Protein AF-A0A5C3NSW5-F1 (afdb_monomer)

Organism: NCBI:txid1314778

Nearest PDB structures (foldseek):
  3b8m-assembly1_A  TM=3.063E-01  e=6.150E-01  Escherichia coli
  8p3o-assembly1_D  TM=2.538E-01  e=9.225E-01  Escherichia coli K-12

pLDDT: mean 91.24, std 9.31, range [52.09, 98.56]

Solvent-accessible surface area (backbone atoms only — not comparable to full-atom values): 14226 Å² total; per-residue (Å²): 101,58,30,35,36,37,44,46,26,30,12,43,46,39,61,75,74,44,54,63,58,56,51,53,51,50,55,54,60,46,64,57,76,54,84,92,38,69,95,51,65,58,55,66,49,79,44,76,61,82,59,92,75,82,48,88,89,40,39,59,31,82,59,48,52,31,42,34,40,46,39,93,81,38,60,66,59,52,51,50,47,59,67,62,27,65,46,77,78,51,84,67,43,39,34,34,41,42,78,74,66,86,64,56,70,41,68,66,51,30,33,30,49,57,94,79,52,59,60,84,48,72,64,54,49,51,44,42,53,48,43,52,48,52,57,45,68,71,31,64,68,52,31,54,52,42,15,52,34,27,38,72,63,69,71,50,85,73,56,54,68,60,30,25,44,56,55,59,68,44,53,47,74,45,78,36,52,18,32,31,68,97,48,90,52,74,40,62,22,40,42,32,32,30,66,62,52,47,58,51,67,64,65,39,51,58,56,42,42,66,73,50,67,70,48,53,49,50,48,88,94,32,57,27,34,50,58,53,33,46,48,55,10,55,35,80,67,43,67,82,33,24,53,89,71,49,88,66,85,90,49,90,80,35,84,77

Foldseek 3Di:
DKKKKAWFLAALQCCVPPVVLLVVVVVVLQVDDDPLQVVHTWDKDKADDDDPDDDPVQRLHPPRIIIIGGDPSCVVSVVVLCVVQWDDPDPQTIIGMGGPDLADFQFLWKWFFDPPLDDQDPLLQVLQLVQLLVLQVVDVVLLQLQLVLQVVQVVDDDDSNVSSVVQSVQKDWDWAWFQFVPGNDTGIIITIGGGQSDSDPVSSVVNSCSSCVVQWTDRPPIIIGIRSTAQAQSGRRDRPYHVVPDPDDPDPPHPD

Structure (mmCIF, N/CA/C/O backbone):
data_AF-A0A5C3NSW5-F1
#
_entry.id   AF-A0A5C3NSW5-F1
#
loop_
_atom_site.group_PDB
_atom_site.id
_atom_site.type_symbol
_atom_site.label_atom_id
_atom_site.label_alt_id
_atom_site.label_comp_id
_atom_site.label_asym_id
_atom_site.label_entity_id
_atom_site.label_seq_id
_atom_site.pdbx_PDB_ins_code
_atom_site.Cartn_x
_atom_site.Cartn_y
_atom_site.Cartn_z
_atom_site.occupancy
_atom_site.B_iso_or_equiv
_atom_site.auth_seq_id
_atom_site.auth_comp_id
_atom_site.auth_asym_id
_atom_site.auth_atom_id
_atom_site.pdbx_PDB_model_num
ATOM 1 N N . ARG A 1 1 ? 19.909 -4.018 -8.855 1.00 85.81 1 ARG A N 1
ATOM 2 C CA . ARG A 1 1 ? 20.004 -4.190 -10.327 1.00 85.81 1 ARG A CA 1
ATOM 3 C C . ARG A 1 1 ? 18.704 -4.675 -10.945 1.00 85.81 1 ARG A C 1
ATOM 5 O O . ARG A 1 1 ? 18.430 -4.297 -12.069 1.00 85.81 1 ARG A O 1
ATOM 12 N N . VAL A 1 2 ? 17.902 -5.462 -10.225 1.00 94.56 2 VAL A N 1
ATOM 13 C CA . VAL A 1 2 ? 16.543 -5.782 -10.668 1.00 94.56 2 VAL A CA 1
ATOM 14 C C . VAL A 1 2 ? 15.603 -4.622 -10.337 1.00 94.56 2 VAL A C 1
ATOM 16 O O . VAL A 1 2 ? 15.685 -4.058 -9.241 1.00 94.56 2 VAL A O 1
ATOM 19 N N . LEU A 1 3 ? 14.751 -4.270 -11.291 1.00 95.81 3 LEU A N 1
ATOM 20 C CA . LEU A 1 3 ? 13.604 -3.381 -11.150 1.00 95.81 3 LEU A CA 1
ATOM 21 C C . LEU A 1 3 ? 12.334 -4.143 -11.548 1.00 95.81 3 LEU A C 1
ATOM 23 O O . LEU A 1 3 ? 12.395 -5.179 -12.211 1.00 95.81 3 LEU A O 1
ATOM 27 N N . TYR A 1 4 ? 11.186 -3.619 -11.149 1.00 94.00 4 TYR A N 1
ATOM 28 C CA . TYR A 1 4 ? 9.878 -4.167 -11.476 1.00 94.00 4 TYR A CA 1
ATOM 29 C C . TYR A 1 4 ? 9.170 -3.272 -12.478 1.00 94.00 4 TYR A C 1
ATOM 31 O O . TYR A 1 4 ? 9.058 -2.077 -12.238 1.00 94.00 4 TYR A O 1
ATOM 39 N N . ILE A 1 5 ? 8.667 -3.847 -13.568 1.00 93.94 5 ILE A N 1
ATOM 40 C CA . ILE A 1 5 ? 7.809 -3.135 -14.521 1.00 93.94 5 ILE A CA 1
ATOM 41 C C . ILE A 1 5 ? 6.368 -3.586 -14.321 1.00 93.94 5 ILE A C 1
ATOM 43 O O . ILE A 1 5 ? 6.080 -4.784 -14.255 1.00 93.94 5 ILE A O 1
ATOM 47 N N . VAL A 1 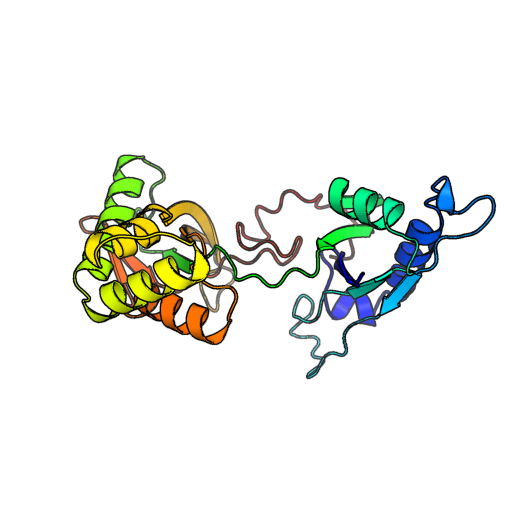6 ? 5.459 -2.623 -14.251 1.00 90.75 6 VAL A N 1
ATOM 48 C CA . VAL A 1 6 ? 4.035 -2.829 -13.999 1.00 90.75 6 VAL A CA 1
ATOM 49 C C . VAL A 1 6 ? 3.247 -2.184 -15.119 1.00 90.75 6 VAL A C 1
ATOM 51 O O . VAL A 1 6 ? 3.168 -0.963 -15.200 1.00 90.75 6 VAL A O 1
ATOM 54 N N . PHE A 1 7 ? 2.651 -2.995 -15.988 1.00 89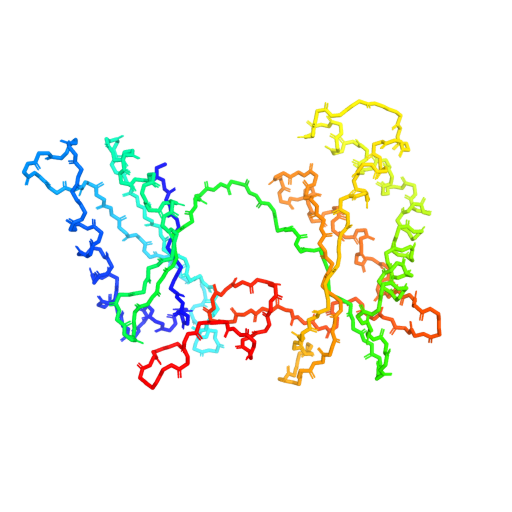.50 7 PHE A N 1
ATOM 55 C CA . PHE A 1 7 ? 1.764 -2.466 -17.018 1.00 89.50 7 PHE A CA 1
ATOM 56 C C . PHE A 1 7 ? 0.465 -1.962 -16.410 1.00 89.50 7 PHE A C 1
ATOM 58 O O . PHE A 1 7 ? -0.229 -2.699 -15.701 1.00 89.50 7 PHE A O 1
ATOM 65 N N . HIS A 1 8 ? 0.093 -0.737 -16.756 1.00 86.25 8 HIS A N 1
ATOM 66 C CA . HIS A 1 8 ? -1.189 -0.195 -16.348 1.00 86.25 8 HIS A CA 1
ATOM 67 C C . HIS A 1 8 ? -2.310 -0.762 -17.211 1.00 86.25 8 HIS A C 1
ATOM 69 O O . HIS A 1 8 ? -2.196 -0.845 -18.435 1.00 86.25 8 HIS A O 1
ATOM 75 N N . GLY A 1 9 ? -3.374 -1.209 -16.549 1.00 78.00 9 GLY A N 1
ATOM 76 C CA . GLY A 1 9 ? -4.432 -2.002 -17.159 1.00 78.00 9 GLY A CA 1
ATOM 77 C C . GLY A 1 9 ? -3.950 -3.397 -17.588 1.00 78.00 9 GLY A C 1
ATOM 78 O O . GLY A 1 9 ? -4.703 -4.213 -18.108 1.00 78.00 9 GLY A O 1
ATOM 79 N N . GLY A 1 10 ? -2.682 -3.722 -17.330 1.00 76.12 10 GLY A N 1
ATOM 80 C CA . GLY A 1 10 ? -2.086 -4.997 -17.670 1.00 76.12 10 GLY A CA 1
ATOM 81 C C . GLY A 1 10 ? -2.437 -6.101 -16.681 1.00 76.12 10 GLY A C 1
ATOM 82 O O . GLY A 1 10 ? -2.925 -5.897 -15.566 1.00 76.12 10 GLY A O 1
ATOM 83 N N . GLY A 1 11 ? -2.158 -7.327 -17.088 1.00 78.44 11 GLY A N 1
ATOM 84 C CA . GLY A 1 11 ? -2.320 -8.509 -16.261 1.00 78.44 11 GLY A CA 1
ATOM 85 C C . GLY A 1 11 ? -1.888 -9.746 -17.018 1.00 78.44 11 GLY A C 1
ATOM 86 O O . GLY A 1 11 ? -1.351 -9.656 -18.120 1.00 78.44 11 GLY A O 1
ATOM 87 N N . MET A 1 12 ? -2.203 -10.916 -16.475 1.00 77.94 12 MET A N 1
ATOM 88 C CA . MET A 1 12 ? -1.943 -12.191 -17.143 1.00 77.94 12 MET A CA 1
ATOM 89 C C . MET A 1 12 ? -2.463 -12.227 -18.593 1.00 77.94 12 MET A C 1
ATOM 91 O O . MET A 1 12 ? -1.833 -12.810 -19.474 1.00 77.94 12 MET A O 1
ATOM 95 N N . ARG A 1 13 ? -3.602 -11.575 -18.865 1.00 80.31 13 ARG A N 1
ATOM 96 C CA . ARG A 1 13 ? -4.176 -11.509 -20.216 1.00 80.31 13 ARG A CA 1
ATOM 97 C C . ARG A 1 13 ? -3.318 -10.703 -21.192 1.00 80.31 13 ARG A C 1
ATOM 99 O O . ARG A 1 13 ? -3.253 -11.096 -22.353 1.00 80.31 13 ARG A O 1
ATOM 106 N N . LEU A 1 14 ? -2.683 -9.621 -20.736 1.00 81.94 14 LEU A N 1
ATOM 107 C CA . LEU A 1 14 ? -1.818 -8.788 -21.573 1.00 81.94 14 LEU A CA 1
ATOM 108 C C . LEU A 1 14 ? -0.660 -9.628 -22.115 1.00 81.94 14 LEU A C 1
ATOM 110 O O . LEU A 1 14 ? -0.466 -9.698 -23.320 1.00 81.94 14 LEU A O 1
ATOM 114 N N . PHE A 1 15 ? 0.016 -10.374 -21.241 1.00 80.00 15 PHE A N 1
ATOM 115 C CA . PHE A 1 15 ? 1.145 -11.224 -21.628 1.00 80.00 15 PHE A CA 1
ATOM 116 C C . PHE A 1 15 ? 0.764 -12.353 -22.588 1.00 80.00 15 PHE A C 1
ATOM 118 O O . PHE A 1 15 ? 1.566 -12.753 -23.422 1.00 80.00 15 PHE A O 1
ATOM 125 N N . LYS A 1 16 ? -0.471 -12.858 -22.493 1.00 80.88 16 LYS A N 1
ATOM 126 C CA . LYS A 1 16 ? -0.979 -13.909 -23.383 1.00 80.88 16 LYS A CA 1
ATOM 127 C C . LYS A 1 16 ? -1.408 -13.379 -24.754 1.00 80.88 16 LYS A C 1
ATOM 129 O O . LYS A 1 16 ? -1.315 -14.113 -25.731 1.00 80.88 16 LYS A O 1
ATOM 134 N N . ARG A 1 17 ? -1.966 -12.166 -24.822 1.00 82.94 17 ARG A N 1
ATOM 135 C CA . ARG A 1 17 ? -2.609 -11.635 -26.039 1.00 82.94 17 ARG A CA 1
ATOM 136 C C . ARG A 1 17 ? -1.791 -10.600 -26.793 1.00 82.94 17 ARG A C 1
ATOM 138 O O . ARG A 1 17 ? -2.050 -10.428 -27.974 1.00 82.94 17 ARG A O 1
ATOM 145 N N . ALA A 1 18 ? -0.882 -9.923 -26.106 1.00 83.81 18 ALA A N 1
ATOM 146 C CA . ALA A 1 18 ? -0.083 -8.840 -26.653 1.00 83.81 18 ALA A CA 1
ATOM 147 C C . ALA A 1 18 ? 1.396 -8.981 -26.229 1.00 83.81 18 ALA A C 1
ATOM 149 O O . ALA A 1 18 ? 1.940 -8.084 -25.574 1.00 83.81 18 ALA A O 1
ATOM 150 N N . PRO A 1 19 ? 2.052 -10.131 -26.502 1.00 86.38 19 PRO A N 1
ATOM 151 C CA . PRO A 1 19 ? 3.455 -10.340 -26.140 1.00 86.38 19 PRO A CA 1
ATOM 152 C C . PRO A 1 19 ? 4.394 -9.302 -26.774 1.00 86.38 19 PRO A C 1
ATOM 154 O O . PRO A 1 19 ? 5.432 -8.983 -26.197 1.00 86.38 19 PRO A O 1
ATOM 157 N N . GLU A 1 20 ? 4.015 -8.712 -27.909 1.00 89.56 20 GLU A N 1
ATOM 158 C CA . GLU A 1 20 ? 4.738 -7.625 -28.570 1.00 89.56 20 GLU A CA 1
ATOM 159 C C . GLU A 1 20 ? 4.905 -6.384 -27.684 1.00 89.56 20 GLU A C 1
ATOM 161 O O . GLU A 1 20 ? 5.887 -5.664 -27.835 1.00 89.56 20 GLU A O 1
ATOM 166 N N . LYS A 1 21 ? 4.026 -6.163 -26.695 1.00 88.06 21 LYS A N 1
ATOM 167 C CA . LYS A 1 21 ? 4.173 -5.050 -25.742 1.00 88.06 21 LYS A CA 1
ATOM 168 C C . LYS A 1 21 ? 5.408 -5.175 -24.858 1.00 88.06 21 LYS A C 1
ATOM 170 O O . LYS A 1 21 ? 5.923 -4.161 -24.399 1.00 88.06 21 LYS A O 1
ATOM 175 N N . LEU A 1 22 ? 5.912 -6.388 -24.629 1.00 89.81 22 LEU A N 1
ATOM 176 C CA . LEU A 1 22 ? 7.180 -6.577 -23.918 1.00 89.81 22 LEU A CA 1
ATOM 177 C C . LEU A 1 22 ? 8.357 -6.129 -24.779 1.00 89.81 22 LEU A C 1
ATOM 179 O O . LEU A 1 22 ? 9.275 -5.497 -24.264 1.00 89.81 22 LEU A O 1
ATOM 183 N N . ILE A 1 23 ? 8.306 -6.450 -26.074 1.00 92.38 23 ILE A N 1
ATOM 184 C CA . ILE A 1 23 ? 9.320 -6.046 -27.050 1.00 92.38 23 ILE A CA 1
ATOM 185 C C . ILE A 1 23 ? 9.319 -4.525 -27.164 1.00 92.38 23 ILE A C 1
ATOM 187 O O . ILE A 1 23 ? 10.365 -3.915 -27.017 1.00 92.38 23 ILE A O 1
ATOM 191 N N . GLU A 1 24 ? 8.144 -3.906 -27.283 1.00 93.62 24 GLU A N 1
ATOM 192 C CA . GLU A 1 24 ? 8.011 -2.449 -27.361 1.00 93.62 24 GLU A CA 1
ATOM 193 C C . GLU A 1 24 ? 8.594 -1.733 -26.132 1.00 93.62 24 GLU A C 1
ATOM 195 O O . GLU A 1 24 ? 9.313 -0.744 -26.268 1.00 93.62 24 GLU A O 1
ATOM 200 N N . VAL A 1 25 ? 8.341 -2.249 -24.921 1.00 94.56 25 VAL A N 1
ATOM 201 C CA . VAL A 1 25 ? 8.970 -1.706 -23.706 1.00 94.56 25 VAL A CA 1
ATOM 202 C C . VAL A 1 25 ? 10.478 -1.919 -23.729 1.00 94.56 25 VAL A C 1
ATOM 204 O O . VAL A 1 25 ? 11.212 -0.992 -23.400 1.00 94.56 25 VAL A O 1
ATOM 207 N N . LYS A 1 26 ? 10.960 -3.103 -24.119 1.00 95.75 26 LYS A N 1
ATOM 208 C CA . LYS A 1 26 ? 12.400 -3.373 -24.208 1.00 95.75 26 LYS A CA 1
ATOM 209 C C . LYS A 1 26 ? 13.080 -2.417 -25.186 1.00 95.75 26 LYS A C 1
ATOM 211 O O . LYS A 1 26 ? 14.040 -1.760 -24.797 1.00 95.75 26 LYS A O 1
ATOM 216 N N . ASP A 1 27 ? 12.540 -2.290 -26.392 1.00 95.50 27 ASP A N 1
ATOM 217 C CA . ASP A 1 27 ? 13.050 -1.415 -27.446 1.00 95.50 27 ASP A CA 1
ATOM 218 C C . ASP A 1 27 ? 13.099 0.038 -26.975 1.00 95.50 27 ASP A C 1
ATOM 220 O O . ASP A 1 27 ? 14.126 0.698 -27.131 1.00 95.50 27 ASP A O 1
ATOM 224 N N . LEU A 1 28 ? 12.035 0.520 -26.321 1.00 95.88 28 LEU A N 1
ATOM 225 C CA . LEU A 1 28 ? 12.014 1.842 -25.703 1.00 95.88 28 LEU A CA 1
ATOM 226 C C . LEU A 1 28 ? 13.134 2.002 -24.672 1.00 95.88 28 LEU A C 1
ATOM 228 O O . LEU A 1 28 ? 13.863 2.991 -24.718 1.00 95.88 28 LEU A O 1
ATOM 232 N N . LEU A 1 29 ? 13.267 1.070 -23.725 1.00 96.38 29 LEU A N 1
ATOM 233 C CA . LEU A 1 29 ? 14.294 1.174 -22.687 1.00 96.38 29 LEU A CA 1
ATOM 234 C C . LEU A 1 29 ? 15.701 1.153 -23.301 1.00 96.38 29 LEU A C 1
ATOM 236 O O . LEU A 1 29 ? 16.584 1.881 -22.850 1.00 96.38 29 LEU A O 1
ATOM 240 N N . GLU A 1 30 ? 15.886 0.389 -24.378 1.00 96.00 30 GLU A N 1
ATOM 241 C CA . GLU A 1 30 ? 17.101 0.371 -25.192 1.00 96.00 30 GLU A CA 1
ATOM 242 C C . GLU A 1 30 ? 17.331 1.649 -26.009 1.00 96.00 30 GLU A C 1
ATOM 244 O O . GLU A 1 30 ? 18.394 1.770 -26.619 1.00 96.00 30 GLU A O 1
ATOM 249 N N . THR A 1 31 ? 16.404 2.612 -26.052 1.00 95.62 31 THR A N 1
ATOM 250 C CA . THR A 1 31 ? 16.649 3.934 -26.664 1.00 95.62 31 THR A CA 1
ATOM 251 C C . THR A 1 31 ? 17.306 4.923 -25.709 1.00 95.62 31 THR A C 1
ATOM 253 O O . THR A 1 31 ? 17.977 5.847 -26.166 1.00 95.62 31 THR A O 1
ATOM 256 N N . PHE A 1 32 ? 17.191 4.723 -24.392 1.00 95.50 32 PHE A N 1
ATOM 257 C CA . PHE A 1 32 ? 17.809 5.625 -23.427 1.00 95.50 32 PHE A CA 1
ATOM 258 C C . PHE A 1 32 ? 19.339 5.520 -23.494 1.00 95.50 32 PHE A C 1
ATOM 260 O O . PHE A 1 32 ? 19.931 4.439 -23.412 1.00 95.50 32 PHE A O 1
ATOM 267 N N . ARG A 1 33 ? 19.998 6.665 -23.680 1.00 93.19 33 ARG A N 1
ATOM 268 C CA . ARG A 1 33 ? 21.457 6.795 -23.731 1.00 93.19 33 ARG A CA 1
ATOM 269 C C . ARG A 1 33 ? 21.917 7.712 -22.615 1.00 93.19 33 ARG A C 1
ATOM 271 O O . ARG A 1 33 ? 21.350 8.781 -22.414 1.00 93.19 33 ARG A O 1
ATOM 278 N N . PHE A 1 34 ? 22.956 7.278 -21.922 1.00 93.69 34 PHE A N 1
ATOM 279 C CA . PHE A 1 34 ? 23.671 8.062 -20.927 1.00 93.69 34 PHE A CA 1
ATOM 280 C C . PHE A 1 34 ? 25.150 8.068 -21.306 1.00 93.69 34 PHE A C 1
ATOM 282 O O . PHE A 1 34 ? 25.585 7.242 -22.107 1.00 93.69 34 PHE A O 1
ATOM 289 N N . GLU A 1 35 ? 25.925 8.979 -20.721 1.00 91.44 35 GLU A N 1
ATOM 290 C CA . GLU A 1 35 ? 27.352 9.148 -21.032 1.00 91.44 35 GLU A CA 1
ATOM 291 C C . GLU A 1 35 ? 28.150 7.840 -20.911 1.00 91.44 35 GLU A C 1
ATOM 293 O O . GLU A 1 35 ? 29.022 7.569 -21.732 1.00 91.44 35 GLU A O 1
ATOM 298 N N . CYS A 1 36 ? 27.795 6.979 -19.950 1.00 88.56 36 CYS A N 1
ATOM 299 C CA . CYS A 1 36 ? 28.431 5.677 -19.737 1.00 88.56 36 CYS A CA 1
ATOM 300 C C . CYS A 1 36 ? 28.252 4.679 -20.894 1.00 88.56 36 CYS A C 1
ATOM 302 O O . CYS A 1 36 ? 28.935 3.658 -20.913 1.00 88.56 36 CYS A O 1
ATOM 304 N N . HIS A 1 37 ? 27.357 4.945 -21.850 1.00 91.31 37 HIS A N 1
ATOM 305 C CA . HIS A 1 37 ? 27.089 4.043 -22.973 1.00 91.31 37 HIS A CA 1
ATOM 306 C C . HIS A 1 37 ? 27.910 4.374 -24.225 1.00 91.31 37 HIS A C 1
ATOM 308 O O . HIS A 1 37 ? 28.061 3.505 -25.083 1.00 91.31 37 HIS A O 1
ATOM 314 N N . GLY A 1 38 ? 28.443 5.597 -24.353 1.00 89.88 38 GLY A N 1
ATOM 315 C CA . GLY A 1 38 ? 29.008 6.072 -25.622 1.00 89.88 38 GLY A CA 1
ATOM 316 C C . GLY A 1 38 ? 28.013 5.875 -26.775 1.00 89.88 38 GLY A C 1
ATOM 317 O O . GLY A 1 38 ? 26.842 6.235 -26.654 1.00 89.88 38 GLY A O 1
ATOM 318 N N . ASP A 1 39 ? 28.458 5.226 -27.854 1.00 88.00 39 ASP A N 1
ATOM 319 C CA . ASP A 1 39 ? 27.608 4.860 -29.003 1.00 88.00 39 ASP A CA 1
ATOM 320 C C . ASP A 1 39 ? 26.806 3.557 -28.789 1.00 88.00 39 ASP A C 1
ATOM 322 O O . ASP A 1 39 ? 25.968 3.173 -29.612 1.00 88.00 39 ASP A O 1
ATOM 326 N N . GLY A 1 40 ? 27.063 2.844 -27.690 1.00 91.44 40 GLY A N 1
ATOM 327 C CA . GLY A 1 40 ? 26.442 1.566 -27.361 1.00 91.44 40 GLY A CA 1
ATOM 328 C C . GLY A 1 40 ? 25.011 1.682 -26.831 1.00 91.44 40 GLY A C 1
ATOM 329 O O . GLY A 1 40 ? 24.534 2.747 -26.446 1.00 91.44 40 GLY A O 1
ATOM 330 N N . LYS A 1 41 ? 24.307 0.546 -26.794 1.00 93.44 41 LYS A N 1
ATOM 331 C CA . LYS A 1 41 ? 23.008 0.388 -26.120 1.00 93.44 41 LYS A CA 1
ATOM 332 C C . LYS A 1 41 ? 23.200 0.060 -24.634 1.00 93.44 41 LYS A C 1
ATOM 334 O O . LYS A 1 41 ? 24.184 -0.606 -24.309 1.00 93.44 41 LYS A O 1
ATOM 339 N N . PRO A 1 42 ? 22.253 0.442 -23.756 1.00 95.44 42 PRO A N 1
ATOM 340 C CA . PRO A 1 42 ? 22.244 -0.050 -22.387 1.00 95.44 42 PRO A CA 1
ATOM 341 C C . PRO A 1 42 ? 22.125 -1.577 -22.377 1.00 95.44 42 PRO A C 1
ATOM 343 O O . PRO A 1 42 ? 21.398 -2.173 -23.177 1.00 95.44 42 PRO A O 1
ATOM 346 N N . SER A 1 43 ? 22.827 -2.217 -21.453 1.00 95.94 43 SER A N 1
ATOM 347 C CA . SER A 1 43 ? 22.732 -3.652 -21.211 1.00 95.94 43 SER A CA 1
ATOM 348 C C . SER A 1 43 ? 21.547 -3.938 -20.295 1.00 95.94 43 SER A C 1
ATOM 350 O O . SER A 1 43 ? 21.597 -3.678 -19.093 1.00 95.94 43 SER A O 1
ATOM 352 N N . LEU A 1 44 ? 20.464 -4.486 -20.844 1.00 96.62 44 LEU A N 1
ATOM 353 C CA . LEU A 1 44 ? 19.277 -4.834 -20.067 1.00 96.62 44 LEU A CA 1
ATOM 354 C C . LEU A 1 44 ? 18.568 -6.075 -20.603 1.00 96.62 44 LEU A C 1
ATOM 356 O O . LEU A 1 44 ? 18.697 -6.435 -21.773 1.00 96.62 44 LEU A O 1
ATOM 360 N N . ASP A 1 45 ? 17.776 -6.704 -19.740 1.00 96.50 45 ASP A N 1
ATOM 361 C CA . ASP A 1 45 ? 16.834 -7.741 -20.137 1.00 96.50 45 ASP A CA 1
ATOM 362 C C . ASP A 1 45 ? 15.511 -7.642 -19.376 1.00 96.50 45 ASP A C 1
ATOM 364 O O . ASP A 1 45 ? 15.451 -7.096 -18.272 1.00 96.50 45 ASP A O 1
ATOM 368 N N . ILE A 1 46 ? 14.442 -8.167 -19.971 1.00 95.06 46 ILE A N 1
ATOM 369 C CA . ILE A 1 46 ? 13.099 -8.160 -19.391 1.00 95.06 46 ILE A CA 1
ATOM 370 C C . ILE A 1 46 ? 12.585 -9.591 -19.322 1.00 95.06 46 ILE A C 1
ATOM 372 O O . ILE A 1 46 ? 12.380 -10.244 -20.343 1.00 95.06 46 ILE A O 1
ATOM 376 N N . VAL A 1 47 ? 12.305 -10.054 -18.107 1.00 92.25 47 VAL A N 1
ATOM 377 C CA . VAL A 1 47 ? 11.790 -11.400 -17.852 1.00 92.25 47 VAL A CA 1
ATOM 378 C C . VAL A 1 47 ? 10.343 -11.316 -17.385 1.00 92.25 47 VAL A C 1
ATOM 380 O O . VAL A 1 47 ? 10.021 -10.641 -16.403 1.00 92.25 47 VAL A O 1
ATOM 383 N N . ALA A 1 48 ? 9.456 -12.024 -18.081 1.00 88.06 48 ALA A N 1
ATOM 384 C CA . ALA A 1 48 ? 8.068 -12.171 -17.669 1.00 88.06 48 ALA A CA 1
ATOM 385 C C . ALA A 1 48 ? 7.929 -13.225 -16.556 1.00 88.06 48 ALA A C 1
ATOM 387 O O . ALA A 1 48 ? 8.612 -14.251 -16.582 1.00 88.06 48 ALA A O 1
ATOM 388 N N . PRO A 1 49 ? 7.030 -13.017 -15.583 1.00 84.00 49 PRO A N 1
ATOM 389 C CA . PRO A 1 49 ? 6.792 -13.991 -14.533 1.00 84.00 49 PRO A CA 1
ATOM 390 C C . PRO A 1 49 ? 6.020 -15.199 -15.079 1.00 84.00 49 PRO A C 1
ATOM 392 O O . PRO A 1 49 ? 5.108 -15.063 -15.898 1.00 84.00 49 PRO A O 1
ATOM 395 N N . ILE A 1 50 ? 6.320 -16.389 -14.560 1.00 81.25 50 ILE A N 1
ATOM 396 C CA . ILE A 1 50 ? 5.583 -17.607 -14.908 1.00 81.25 50 ILE A CA 1
ATOM 397 C C . ILE A 1 50 ? 4.352 -17.717 -14.004 1.00 81.25 50 ILE A C 1
ATOM 399 O O . ILE A 1 50 ? 4.456 -17.813 -12.779 1.00 81.25 50 ILE A O 1
ATOM 403 N N . ALA A 1 51 ? 3.161 -17.707 -14.602 1.00 75.38 51 ALA A N 1
ATOM 404 C CA . ALA A 1 51 ? 1.920 -17.891 -13.863 1.00 75.38 51 ALA A CA 1
ATOM 405 C C . ALA A 1 51 ? 1.797 -19.343 -13.374 1.00 75.38 51 ALA A C 1
ATOM 407 O O . ALA A 1 51 ? 1.717 -20.265 -14.179 1.00 75.38 51 ALA A O 1
ATOM 408 N N . LYS A 1 52 ? 1.711 -19.543 -12.051 1.00 73.12 52 LYS A N 1
ATOM 409 C CA . LYS A 1 52 ? 1.541 -20.881 -11.454 1.00 73.12 52 LYS A CA 1
ATOM 410 C C . LYS A 1 52 ? 0.238 -21.562 -11.894 1.00 73.12 52 LYS A C 1
ATOM 412 O O . LYS A 1 52 ? 0.233 -22.758 -12.134 1.00 73.12 52 LYS A O 1
ATOM 417 N N . ASN A 1 53 ? -0.848 -20.791 -11.999 1.00 74.25 53 ASN A N 1
ATOM 418 C CA . ASN A 1 53 ? -2.176 -21.261 -12.401 1.00 74.25 53 ASN A CA 1
ATOM 419 C C . ASN A 1 53 ? -2.782 -20.282 -13.423 1.00 74.25 53 ASN A C 1
ATOM 421 O O . ASN A 1 53 ? -3.523 -19.374 -13.020 1.00 74.25 53 ASN A O 1
ATOM 425 N N . PRO A 1 54 ? -2.451 -20.406 -14.721 1.00 70.25 54 PRO A N 1
ATOM 426 C CA . PRO A 1 54 ? -2.983 -19.515 -15.739 1.00 70.25 54 PRO A CA 1
ATOM 427 C C . PRO A 1 54 ? -4.492 -19.738 -15.888 1.00 70.25 54 PRO A C 1
ATOM 429 O O . PRO A 1 54 ? -4.949 -20.836 -16.191 1.00 70.25 54 PRO A O 1
ATOM 432 N N . SER A 1 55 ? -5.290 -18.698 -15.646 1.00 73.50 55 SER A N 1
ATOM 433 C CA . SER A 1 55 ? -6.747 -18.764 -15.771 1.00 73.50 55 SER A CA 1
ATOM 434 C C . SER A 1 55 ? -7.288 -17.476 -16.367 1.00 73.50 55 SER A C 1
ATOM 436 O O . SER A 1 55 ? -7.036 -16.388 -15.849 1.00 73.50 55 SER A O 1
ATOM 438 N N . ASP A 1 56 ? -8.129 -17.602 -17.393 1.00 68.88 56 ASP A N 1
ATOM 439 C CA . ASP A 1 56 ? -8.807 -16.464 -18.022 1.00 68.88 56 ASP A CA 1
ATOM 440 C C . ASP A 1 56 ? -9.844 -15.795 -17.092 1.00 68.88 56 ASP A C 1
ATOM 442 O O . ASP A 1 56 ? -10.370 -14.733 -17.428 1.00 68.88 56 ASP A O 1
ATOM 446 N N . ARG A 1 57 ? -10.130 -16.368 -15.909 1.00 70.25 57 ARG A N 1
ATOM 447 C CA . ARG A 1 57 ? -10.890 -15.696 -14.836 1.00 70.25 57 ARG A CA 1
ATOM 448 C C . ARG A 1 57 ? -10.044 -14.661 -14.083 1.00 70.25 57 ARG A C 1
ATOM 450 O O . ARG A 1 57 ? -10.591 -13.740 -13.495 1.00 70.25 57 ARG A O 1
ATOM 457 N N . LYS A 1 58 ? -8.711 -14.765 -14.136 1.00 69.50 58 LYS A N 1
ATOM 458 C CA . LYS A 1 58 ? -7.748 -13.865 -13.477 1.00 69.50 58 LYS A CA 1
ATOM 459 C C . LYS A 1 58 ? -7.075 -12.931 -14.486 1.00 69.50 58 LYS A C 1
ATOM 461 O O . LYS A 1 58 ? -5.858 -12.781 -14.484 1.00 69.50 58 LYS A O 1
ATOM 466 N N . ARG A 1 59 ? -7.866 -12.287 -15.352 1.00 71.69 59 ARG A N 1
ATOM 467 C CA . ARG A 1 59 ? -7.363 -11.472 -16.483 1.00 71.69 59 ARG A CA 1
ATOM 468 C C . ARG A 1 59 ? -6.382 -10.381 -16.045 1.00 71.69 59 ARG A C 1
ATOM 470 O O . ARG A 1 59 ? -5.358 -10.195 -16.696 1.00 71.69 59 ARG A O 1
ATOM 477 N N . PHE A 1 60 ? -6.681 -9.746 -14.912 1.00 71.81 60 PHE A N 1
ATOM 478 C CA . PHE A 1 60 ? -5.875 -8.705 -14.265 1.00 71.81 60 PHE A CA 1
ATOM 479 C C . PHE A 1 60 ? -5.107 -9.208 -13.034 1.00 71.81 60 PHE A C 1
ATOM 481 O O . PHE A 1 60 ? -4.503 -8.413 -12.313 1.00 71.81 60 PHE A O 1
ATOM 488 N N . GLY A 1 61 ? -5.180 -10.515 -12.764 1.00 68.75 61 GLY A N 1
ATOM 489 C CA . GLY A 1 61 ? -4.587 -11.140 -11.592 1.00 68.75 61 GLY A CA 1
ATOM 490 C C . GLY A 1 61 ? -3.081 -11.313 -11.727 1.00 68.75 61 GLY A C 1
ATOM 491 O O . GLY A 1 61 ? -2.514 -11.233 -12.818 1.00 68.75 61 GLY A O 1
ATOM 492 N N . GLN A 1 62 ? -2.439 -11.555 -10.588 1.00 70.75 62 GLN A N 1
ATOM 493 C CA . GLN A 1 62 ? -1.018 -11.868 -10.529 1.00 70.75 62 GLN A CA 1
ATOM 494 C C . GLN A 1 62 ? -0.681 -13.171 -11.287 1.00 70.75 62 GLN A C 1
ATOM 496 O O . GLN A 1 62 ? -1.522 -14.076 -11.361 1.00 70.75 62 GLN A O 1
ATOM 501 N N . PRO A 1 63 ? 0.564 -13.309 -11.777 1.00 66.81 63 PRO A N 1
ATOM 502 C CA . PRO A 1 63 ? 1.624 -12.302 -11.728 1.00 66.81 63 PRO A CA 1
ATOM 503 C C . PRO A 1 63 ? 1.529 -11.323 -12.913 1.00 66.81 63 PRO A C 1
ATOM 505 O O . PRO A 1 63 ? 1.355 -11.731 -14.058 1.00 66.81 63 PRO A O 1
ATOM 508 N N . TRP A 1 64 ? 1.625 -10.023 -12.625 1.00 76.25 64 TRP A N 1
ATOM 509 C CA . TRP A 1 64 ? 1.513 -8.930 -13.606 1.00 76.25 64 TRP A CA 1
ATOM 510 C C . TRP A 1 64 ? 2.773 -8.053 -13.686 1.00 76.25 64 TRP A C 1
ATOM 512 O O . TRP A 1 64 ? 2.817 -7.105 -14.464 1.00 76.25 64 TRP A O 1
ATOM 522 N N . THR A 1 65 ? 3.792 -8.378 -12.892 1.00 88.81 65 THR A N 1
ATOM 523 C CA . THR A 1 65 ? 5.044 -7.626 -12.771 1.00 88.81 65 THR A CA 1
ATOM 524 C C . THR A 1 65 ? 6.138 -8.283 -13.601 1.00 88.81 65 THR A C 1
ATOM 526 O O . THR A 1 65 ? 6.403 -9.467 -13.408 1.00 88.81 65 THR A O 1
ATOM 529 N N . LEU A 1 66 ? 6.796 -7.536 -14.486 1.00 91.81 66 LEU A N 1
ATOM 530 C CA . LEU A 1 66 ? 7.999 -8.002 -15.179 1.00 91.81 66 LEU A CA 1
ATOM 531 C C . LEU A 1 66 ? 9.249 -7.680 -14.361 1.00 91.81 66 LEU A C 1
ATOM 533 O O . LEU A 1 66 ? 9.286 -6.686 -13.634 1.00 91.81 66 LEU A O 1
ATOM 537 N N . PHE A 1 67 ? 10.293 -8.477 -14.542 1.00 94.31 67 PHE A N 1
ATOM 538 C CA . PHE A 1 67 ? 11.609 -8.230 -13.967 1.00 94.31 67 PHE A CA 1
ATOM 539 C C . PHE A 1 67 ? 12.495 -7.568 -15.016 1.00 94.31 67 PHE A C 1
ATOM 541 O O . PHE A 1 67 ? 12.845 -8.193 -16.012 1.00 94.31 67 PHE A O 1
ATOM 548 N N . LEU A 1 68 ? 12.871 -6.315 -14.782 1.00 96.62 68 LEU A N 1
ATOM 549 C CA . LEU A 1 68 ? 13.882 -5.617 -15.566 1.00 96.62 68 LEU A CA 1
ATOM 550 C C . LEU A 1 68 ? 15.245 -5.845 -14.915 1.00 96.62 68 LEU A C 1
ATOM 552 O O . LEU A 1 68 ? 15.484 -5.412 -13.786 1.00 96.62 68 LEU A O 1
ATOM 556 N N . ILE A 1 69 ? 16.133 -6.535 -15.617 1.00 96.81 69 ILE A N 1
ATOM 557 C CA . ILE A 1 69 ? 17.483 -6.859 -15.170 1.00 96.81 69 ILE A CA 1
ATOM 558 C C . ILE A 1 69 ? 18.439 -5.900 -15.864 1.00 96.81 69 ILE A C 1
ATOM 560 O O . ILE A 1 69 ? 18.629 -5.980 -17.071 1.00 96.81 69 ILE A O 1
ATOM 564 N N . LEU A 1 70 ? 19.039 -4.996 -15.095 1.00 96.62 70 LEU A N 1
ATOM 565 C CA . LEU A 1 70 ? 20.024 -4.052 -15.612 1.00 96.62 70 LEU A CA 1
ATOM 566 C C . LEU A 1 70 ? 21.451 -4.600 -15.481 1.00 96.62 70 LEU A C 1
ATOM 568 O O . LEU A 1 70 ? 21.788 -5.266 -14.490 1.00 96.62 70 LEU A O 1
ATOM 572 N N . GLY A 1 71 ? 22.289 -4.271 -16.464 1.00 95.56 71 GLY A N 1
ATOM 573 C CA . GLY A 1 71 ? 23.726 -4.516 -16.475 1.00 95.56 71 GLY A CA 1
ATOM 574 C C . GLY A 1 71 ? 24.454 -3.839 -15.311 1.00 95.56 71 GLY A C 1
ATOM 575 O O . GLY A 1 71 ? 23.887 -3.063 -14.539 1.00 95.56 71 GLY A O 1
ATOM 576 N N . LYS A 1 72 ? 25.737 -4.175 -15.132 1.00 92.44 72 LYS A N 1
ATOM 577 C CA . LYS A 1 72 ? 26.511 -3.690 -13.977 1.00 92.44 72 LYS A CA 1
ATOM 578 C C . LYS A 1 72 ? 26.731 -2.179 -13.990 1.00 92.44 72 LYS A C 1
ATOM 580 O O . LYS A 1 72 ? 26.711 -1.596 -12.911 1.00 92.44 72 LYS A O 1
ATOM 585 N N . GLU A 1 73 ? 26.865 -1.607 -15.182 1.00 93.38 73 GLU A N 1
ATOM 586 C CA . GLU A 1 73 ? 27.219 -0.203 -15.425 1.00 93.38 73 GLU A CA 1
ATOM 587 C C . GLU A 1 73 ? 25.992 0.701 -15.664 1.00 93.38 73 GLU A C 1
ATOM 589 O O . GLU A 1 73 ? 26.119 1.879 -15.975 1.00 93.38 73 GLU A O 1
ATOM 594 N N . GLU A 1 74 ? 24.778 0.174 -15.481 1.00 95.56 74 GLU A N 1
ATOM 595 C CA . GLU A 1 74 ? 23.512 0.841 -15.825 1.00 95.56 74 GLU A CA 1
ATOM 596 C C . GLU A 1 74 ? 22.943 1.715 -14.692 1.00 95.56 74 GLU A C 1
ATOM 598 O O . GLU A 1 74 ? 21.726 1.861 -14.532 1.00 95.56 74 GLU A O 1
ATOM 603 N N . ASP A 1 75 ? 23.800 2.285 -13.847 1.00 95.75 75 ASP A N 1
ATOM 604 C CA . ASP A 1 75 ? 23.351 3.043 -12.674 1.00 95.75 75 ASP A CA 1
ATOM 605 C C . ASP A 1 75 ? 22.642 4.351 -13.053 1.00 95.75 75 ASP A C 1
ATOM 607 O O . ASP A 1 75 ? 21.684 4.748 -12.382 1.00 95.75 75 ASP A O 1
ATOM 611 N N . ALA A 1 76 ? 23.071 5.007 -14.136 1.00 96.38 76 ALA A N 1
ATOM 612 C CA . ALA A 1 76 ? 22.424 6.214 -14.649 1.00 96.38 76 ALA A CA 1
ATOM 613 C C . ALA A 1 76 ? 21.007 5.912 -15.161 1.00 96.38 76 ALA A C 1
ATOM 615 O O . ALA A 1 76 ? 20.045 6.546 -14.719 1.00 96.38 76 ALA A O 1
ATOM 616 N N . LEU A 1 77 ? 20.866 4.872 -15.993 1.00 96.81 77 LEU A N 1
ATOM 617 C CA . LEU A 1 77 ? 19.569 4.387 -16.462 1.00 96.81 77 LEU A CA 1
ATOM 618 C C . LEU A 1 77 ? 18.678 3.990 -15.286 1.00 96.81 77 LEU A C 1
ATOM 620 O O . LEU A 1 77 ? 17.539 4.441 -15.197 1.00 96.81 77 LEU A O 1
ATOM 624 N N . ARG A 1 78 ? 19.200 3.221 -14.324 1.00 96.56 78 ARG A N 1
ATOM 625 C CA . ARG A 1 78 ? 18.452 2.836 -13.121 1.00 96.56 78 ARG A CA 1
ATOM 626 C C . ARG A 1 78 ? 17.892 4.048 -12.379 1.00 96.56 78 ARG A C 1
ATOM 628 O O . ARG A 1 78 ? 16.724 4.028 -11.992 1.00 96.56 78 ARG A O 1
ATOM 635 N N . LYS A 1 79 ? 18.718 5.071 -12.143 1.00 96.38 79 LYS A N 1
ATOM 636 C CA . LYS A 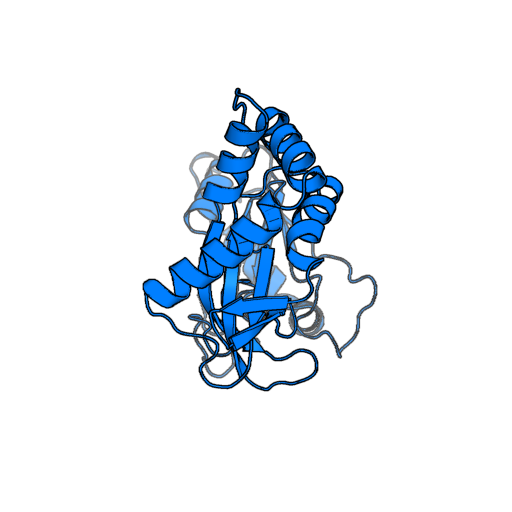1 79 ? 18.302 6.301 -11.452 1.00 96.38 79 LYS A CA 1
ATOM 637 C C . LYS A 1 79 ? 17.223 7.032 -12.240 1.00 96.38 79 LYS A C 1
ATOM 639 O O . LYS A 1 79 ? 16.224 7.416 -11.645 1.00 96.38 79 LYS A O 1
ATOM 644 N N . TYR A 1 80 ? 17.390 7.161 -13.554 1.00 97.19 80 TYR A N 1
ATOM 645 C CA . TYR A 1 80 ? 16.402 7.797 -14.420 1.00 97.19 80 TYR A CA 1
ATOM 646 C C . TYR A 1 80 ? 15.056 7.064 -14.402 1.00 97.19 80 TYR A C 1
ATOM 648 O O . TYR A 1 80 ? 14.027 7.693 -14.176 1.00 97.19 80 TYR A O 1
ATOM 656 N N . LEU A 1 81 ? 15.052 5.736 -14.554 1.00 97.25 81 LEU A N 1
ATOM 657 C CA . LEU A 1 81 ? 13.816 4.945 -14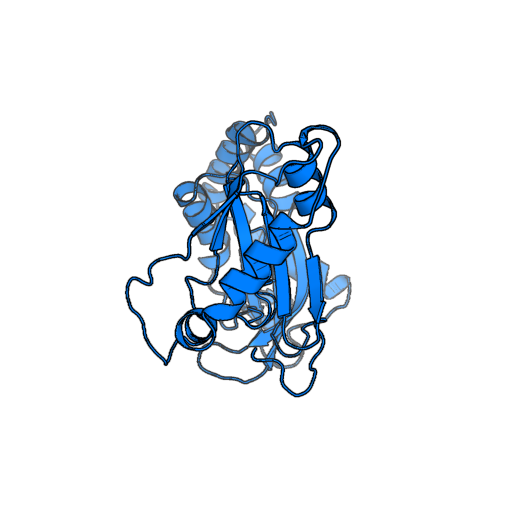.546 1.00 97.25 81 LEU A CA 1
ATOM 658 C C . LEU A 1 81 ? 13.067 5.055 -13.214 1.00 97.25 81 LEU A C 1
ATOM 660 O O . LEU A 1 81 ? 11.845 5.170 -13.203 1.00 97.25 81 LEU A O 1
ATOM 664 N N . LEU A 1 82 ? 13.795 5.049 -12.095 1.00 95.69 82 LEU A N 1
ATOM 665 C CA . LEU A 1 82 ? 13.220 5.200 -10.755 1.00 95.69 82 LEU A CA 1
ATOM 666 C C . LEU A 1 82 ? 12.805 6.630 -10.413 1.00 95.69 82 LEU A C 1
ATOM 668 O O . LEU A 1 82 ? 11.984 6.814 -9.519 1.00 95.69 82 LEU A O 1
ATOM 672 N N . TRP A 1 83 ? 13.392 7.623 -11.077 1.00 96.06 83 TRP A N 1
ATOM 673 C CA . TRP A 1 83 ? 12.993 9.020 -10.957 1.00 96.06 83 TRP A CA 1
ATOM 674 C C . TRP A 1 83 ? 11.724 9.294 -11.765 1.00 96.06 83 TRP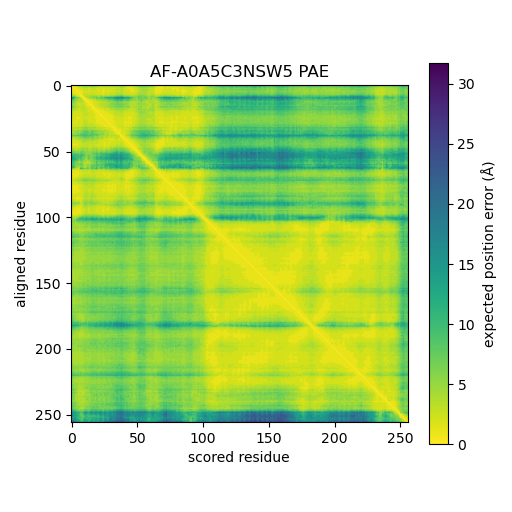 A C 1
ATOM 676 O O . TRP A 1 83 ? 10.771 9.845 -11.225 1.00 96.06 83 TRP A O 1
ATOM 686 N N . GLN A 1 84 ? 11.690 8.858 -13.027 1.00 95.69 84 GLN A N 1
ATOM 687 C CA . GLN A 1 84 ? 10.537 9.041 -13.904 1.00 95.69 84 GLN A CA 1
ATOM 688 C C . GLN A 1 84 ? 9.331 8.236 -13.409 1.00 95.69 84 GLN A C 1
ATOM 690 O O . GLN A 1 84 ? 8.215 8.745 -13.435 1.00 95.69 84 GLN A O 1
ATOM 695 N N . GLN A 1 85 ? 9.567 6.999 -12.948 1.00 92.38 85 GLN A N 1
ATOM 696 C CA . GLN A 1 85 ? 8.600 6.001 -12.471 1.00 92.38 85 GLN A CA 1
ATOM 697 C C . GLN A 1 85 ? 7.522 5.620 -13.481 1.00 92.38 85 GLN A C 1
ATOM 699 O O . GLN A 1 85 ? 7.404 4.449 -13.807 1.00 92.38 85 GLN A O 1
ATOM 704 N N . VAL A 1 86 ? 6.738 6.568 -13.982 1.00 91.19 86 VAL A N 1
ATOM 705 C CA . VAL A 1 86 ? 5.587 6.362 -14.859 1.00 91.19 86 VAL A CA 1
ATOM 706 C C . VAL A 1 86 ? 5.930 6.756 -16.293 1.00 91.19 86 VAL A C 1
ATOM 708 O O . VAL A 1 86 ? 6.365 7.875 -16.569 1.00 91.19 86 VAL A O 1
ATOM 711 N N . PHE A 1 87 ? 5.672 5.834 -17.217 1.00 92.06 87 PHE A N 1
ATOM 712 C CA . PHE A 1 87 ? 5.886 5.992 -18.649 1.00 92.06 87 PHE A CA 1
ATOM 713 C C . PHE A 1 87 ? 4.556 5.847 -19.388 1.00 92.06 87 PHE A C 1
ATOM 715 O O . PHE A 1 87 ? 3.935 4.783 -19.361 1.00 92.06 87 PHE A O 1
ATOM 722 N N . SER A 1 88 ? 4.136 6.911 -20.069 1.00 89.06 88 SER A N 1
ATOM 723 C CA . SER A 1 88 ? 2.944 6.944 -20.925 1.00 89.06 88 SER A CA 1
ATOM 724 C C . SER A 1 88 ? 3.389 7.118 -22.372 1.00 89.06 88 SER A C 1
ATOM 726 O O . SER A 1 88 ? 3.604 8.238 -22.821 1.00 89.06 88 SER A O 1
ATOM 728 N N . ILE A 1 89 ? 3.591 6.004 -23.076 1.00 87.31 89 ILE A N 1
ATOM 729 C CA . ILE A 1 89 ? 4.265 5.988 -24.384 1.00 87.31 89 ILE A CA 1
ATOM 730 C C . ILE A 1 89 ? 3.297 6.353 -25.497 1.00 87.31 89 ILE A C 1
ATOM 732 O O . ILE A 1 89 ? 3.566 7.228 -26.314 1.00 87.31 89 ILE A O 1
ATOM 736 N N . HIS A 1 90 ? 2.143 5.694 -25.507 1.00 83.56 90 HIS A N 1
ATOM 737 C CA . HIS A 1 90 ? 1.061 5.979 -26.435 1.00 83.56 90 HIS A CA 1
ATOM 738 C C . HIS A 1 90 ? -0.267 5.471 -25.838 1.00 83.56 90 HIS A C 1
ATOM 740 O O . HIS A 1 90 ? -0.248 4.779 -24.816 1.00 83.56 90 HIS A O 1
ATOM 746 N N . PRO A 1 91 ? -1.436 5.763 -26.444 1.00 80.31 91 PRO A N 1
ATOM 747 C CA . PRO A 1 91 ? -2.741 5.489 -25.828 1.00 80.31 91 PRO A CA 1
ATOM 748 C C . PRO A 1 91 ? -3.013 4.036 -25.413 1.00 80.31 91 PRO A C 1
ATOM 750 O O . PRO A 1 91 ? -3.915 3.796 -24.618 1.00 80.31 91 PRO A O 1
ATOM 753 N N . THR A 1 92 ? -2.258 3.059 -25.929 1.00 79.00 92 THR A N 1
ATOM 754 C CA . THR A 1 92 ? -2.429 1.644 -25.567 1.00 79.00 92 THR A CA 1
ATOM 755 C C . THR A 1 92 ? -1.244 1.065 -24.788 1.00 79.00 92 THR A C 1
ATOM 757 O O . THR A 1 92 ? -1.207 -0.150 -24.585 1.00 79.00 92 THR A O 1
ATOM 760 N N . LEU A 1 93 ? -0.270 1.887 -24.382 1.00 85.06 93 LEU A N 1
ATOM 761 C CA . LEU A 1 93 ? 0.901 1.449 -23.629 1.00 85.06 93 LEU A CA 1
ATOM 762 C C . LEU A 1 93 ? 1.291 2.476 -22.568 1.00 85.06 93 LEU A C 1
ATOM 764 O O . LEU A 1 93 ? 1.828 3.546 -22.862 1.00 85.06 93 LEU A O 1
ATOM 768 N N . SER A 1 94 ? 1.079 2.095 -21.313 1.00 88.56 94 SER A N 1
ATOM 769 C CA . SER A 1 94 ? 1.718 2.749 -20.181 1.00 88.56 94 SER A CA 1
ATOM 770 C C . SER A 1 94 ? 2.143 1.728 -19.134 1.00 88.56 94 SER A C 1
ATOM 772 O O . SER A 1 94 ? 1.551 0.651 -19.000 1.00 88.56 94 SER A O 1
ATOM 774 N N . PHE A 1 95 ? 3.206 2.056 -18.414 1.00 91.62 95 PHE A N 1
ATOM 775 C CA . PHE A 1 95 ? 3.744 1.219 -17.356 1.00 91.62 95 PHE A CA 1
ATOM 776 C C . PHE A 1 95 ? 4.426 2.065 -16.289 1.00 91.62 95 PHE A C 1
ATOM 778 O O . PHE A 1 95 ? 4.758 3.230 -16.516 1.00 91.62 95 PHE A O 1
ATOM 785 N N . SER A 1 96 ? 4.649 1.466 -15.128 1.00 92.69 96 SER A N 1
ATOM 786 C CA . SER A 1 96 ? 5.486 2.032 -14.081 1.00 92.69 96 SER A CA 1
ATOM 787 C C . SER A 1 96 ? 6.688 1.147 -13.773 1.00 92.69 96 SER A C 1
ATOM 789 O O . SER A 1 96 ? 6.637 -0.072 -13.943 1.00 92.69 96 SER A O 1
ATOM 791 N N . VAL A 1 97 ? 7.784 1.771 -13.348 1.00 94.75 97 VAL A N 1
ATOM 792 C CA . VAL A 1 97 ? 9.027 1.125 -12.936 1.00 94.75 97 VAL A CA 1
ATOM 793 C C . VAL A 1 97 ? 9.234 1.348 -11.446 1.00 94.75 97 VAL A C 1
ATOM 795 O O . VAL A 1 97 ? 9.280 2.481 -10.973 1.00 94.75 97 VAL A O 1
ATOM 798 N N . HIS A 1 98 ? 9.408 0.253 -10.715 1.00 93.12 98 HIS A N 1
ATOM 799 C CA . HIS A 1 98 ? 9.562 0.245 -9.266 1.00 93.12 98 HIS A CA 1
ATOM 800 C C . HIS A 1 98 ? 10.875 -0.409 -8.867 1.00 93.12 98 HIS A C 1
ATOM 802 O O . HIS A 1 98 ? 11.389 -1.311 -9.535 1.00 93.12 98 HIS A O 1
ATOM 808 N N . ALA A 1 99 ? 11.430 0.026 -7.743 1.00 92.12 99 ALA A N 1
ATOM 809 C CA . ALA A 1 99 ? 12.609 -0.614 -7.191 1.00 92.12 99 ALA A CA 1
ATOM 810 C C . ALA A 1 99 ? 12.236 -1.972 -6.576 1.00 92.12 99 ALA A C 1
ATOM 812 O O . ALA A 1 99 ? 11.220 -2.098 -5.896 1.00 92.12 99 ALA A O 1
ATOM 813 N N . ALA A 1 100 ? 13.091 -2.981 -6.762 1.00 87.31 100 ALA A N 1
ATOM 814 C CA . ALA A 1 100 ? 12.960 -4.262 -6.074 1.00 87.31 100 ALA A CA 1
ATOM 815 C C . ALA A 1 100 ? 13.450 -4.148 -4.620 1.00 87.31 100 ALA A C 1
ATOM 817 O O . ALA A 1 100 ? 14.510 -4.662 -4.265 1.00 87.31 100 ALA A O 1
ATOM 818 N N . ILE A 1 101 ? 12.714 -3.396 -3.801 1.00 80.06 101 ILE A N 1
ATOM 819 C CA . ILE A 1 101 ? 13.032 -3.170 -2.390 1.00 80.06 101 ILE A CA 1
ATOM 820 C C . ILE A 1 101 ? 12.167 -4.111 -1.541 1.00 80.06 101 ILE A C 1
ATOM 822 O O . ILE A 1 101 ? 10.954 -4.164 -1.755 1.00 80.06 101 ILE A O 1
ATOM 826 N N . PRO A 1 102 ? 12.756 -4.851 -0.583 1.00 75.50 102 PRO A N 1
ATOM 827 C CA . PRO A 1 102 ? 11.985 -5.561 0.427 1.00 75.50 102 PRO A CA 1
ATOM 828 C C . PRO A 1 102 ? 11.130 -4.563 1.209 1.00 75.50 102 PRO A C 1
ATOM 830 O O . PRO A 1 102 ? 11.651 -3.617 1.795 1.00 75.50 102 PRO A O 1
ATOM 833 N N . GLY A 1 103 ? 9.821 -4.765 1.218 1.00 82.00 103 GLY A N 1
ATOM 834 C CA . GLY A 1 103 ? 8.894 -3.878 1.899 1.00 82.00 103 GLY A CA 1
ATOM 835 C C . GLY A 1 103 ? 7.554 -4.554 2.106 1.00 82.00 103 GLY A C 1
ATOM 836 O O . GLY A 1 103 ? 7.205 -5.502 1.401 1.00 82.00 103 GLY A O 1
ATOM 837 N N . GLN A 1 104 ? 6.825 -4.060 3.095 1.00 90.56 104 GLN A N 1
ATOM 838 C CA . GLN A 1 104 ? 5.466 -4.488 3.387 1.00 90.56 104 GLN A CA 1
ATOM 839 C C . GLN A 1 104 ? 4.498 -3.360 3.015 1.00 90.56 104 GLN A C 1
ATOM 841 O O . GLN A 1 104 ? 4.902 -2.191 3.014 1.00 90.56 104 GLN A O 1
ATOM 846 N N . PRO A 1 105 ? 3.248 -3.679 2.650 1.00 90.81 105 PRO A N 1
ATOM 847 C CA . PRO A 1 105 ? 2.279 -2.653 2.303 1.00 90.81 105 PRO A CA 1
ATOM 848 C C . PRO A 1 105 ? 1.954 -1.774 3.515 1.00 90.81 105 PRO A C 1
ATOM 850 O O . PRO A 1 105 ? 1.867 -2.252 4.646 1.00 90.81 105 PRO A O 1
ATOM 853 N N . TRP A 1 106 ? 1.760 -0.479 3.265 1.00 94.44 106 TRP A N 1
ATOM 854 C CA . TRP A 1 106 ? 1.313 0.466 4.293 1.00 94.44 106 TRP A CA 1
ATOM 855 C C . TRP A 1 106 ? -0.158 0.262 4.643 1.00 94.44 106 TRP A C 1
ATOM 857 O O . TRP A 1 106 ? -0.561 0.506 5.773 1.00 94.44 106 TRP A O 1
ATOM 867 N N . THR A 1 107 ? -0.960 -0.203 3.686 1.00 95.88 107 THR A N 1
ATOM 868 C CA . THR A 1 107 ? -2.357 -0.567 3.907 1.00 95.88 107 THR A CA 1
ATOM 869 C C . THR A 1 107 ? -2.454 -1.738 4.879 1.00 95.88 107 THR A C 1
ATOM 871 O O . THR A 1 107 ? -1.918 -2.811 4.611 1.00 95.88 107 THR A O 1
ATOM 874 N N . VAL A 1 108 ? -3.175 -1.540 5.980 1.00 97.06 108 VAL A N 1
ATOM 875 C CA . VAL A 1 108 ? -3.368 -2.550 7.030 1.00 97.06 108 VAL A CA 1
ATOM 876 C C . VAL A 1 108 ? -4.730 -3.222 6.909 1.00 97.06 108 VAL A C 1
ATOM 878 O O . VAL A 1 108 ? -4.830 -4.446 6.969 1.00 97.06 108 VAL A O 1
ATOM 881 N N . MET A 1 109 ? -5.791 -2.431 6.738 1.00 97.75 109 MET A N 1
ATOM 882 C CA . MET A 1 109 ? -7.161 -2.938 6.645 1.00 97.75 109 MET A CA 1
ATOM 883 C C . MET A 1 109 ? -8.103 -1.944 5.965 1.00 97.75 109 MET A C 1
ATOM 885 O O . MET A 1 109 ? -7.810 -0.752 5.861 1.00 97.75 109 MET A O 1
ATOM 889 N N . VAL A 1 110 ? -9.259 -2.449 5.545 1.00 98.25 110 VAL A N 1
ATOM 890 C CA . VAL A 1 110 ? -10.380 -1.674 5.004 1.00 98.25 110 VAL A CA 1
ATOM 891 C C . VAL A 1 110 ? -11.556 -1.790 5.970 1.00 98.25 110 VAL A C 1
ATOM 893 O O . VAL A 1 110 ? -11.924 -2.899 6.349 1.00 98.25 110 VAL A O 1
ATOM 896 N N . LEU A 1 111 ? -12.174 -0.676 6.354 1.00 98.56 111 LEU A N 1
ATOM 897 C CA . LEU A 1 111 ? -13.377 -0.661 7.189 1.00 98.56 111 LEU A CA 1
ATOM 898 C C . LEU A 1 111 ? -14.569 -0.141 6.389 1.00 98.56 111 LEU A C 1
ATOM 900 O O . LEU A 1 111 ? -14.490 0.922 5.783 1.00 98.56 111 LEU A O 1
ATOM 904 N N . THR A 1 112 ? -15.694 -0.849 6.409 1.00 98.06 112 THR A N 1
ATOM 905 C CA . THR A 1 112 ? -16.940 -0.406 5.756 1.00 98.06 112 THR A CA 1
ATOM 906 C C . THR A 1 112 ? -18.153 -0.717 6.631 1.00 98.06 112 THR A C 1
ATOM 908 O O . THR A 1 112 ? -18.077 -1.561 7.521 1.00 98.06 112 THR A O 1
ATOM 911 N N . GLY A 1 113 ? -19.282 -0.051 6.408 1.00 97.19 113 GLY A N 1
ATOM 912 C CA . GLY A 1 113 ? -20.468 -0.186 7.254 1.00 97.19 113 GLY A CA 1
ATOM 913 C C . GLY A 1 113 ? -21.766 0.168 6.533 1.00 97.19 113 GLY A C 1
ATOM 914 O O . GLY A 1 113 ? -21.816 0.267 5.307 1.00 97.19 113 GLY A O 1
ATOM 915 N N . ALA A 1 114 ? -22.837 0.331 7.309 1.00 96.62 114 ALA A N 1
ATOM 916 C CA . ALA A 1 114 ? -24.126 0.793 6.797 1.00 96.62 114 ALA A CA 1
ATOM 917 C C . ALA A 1 114 ? -24.042 2.224 6.224 1.00 96.62 114 ALA A C 1
ATOM 919 O O . ALA A 1 114 ? -23.041 2.922 6.384 1.00 96.62 114 ALA A O 1
ATOM 920 N N . SER A 1 115 ? -25.110 2.682 5.564 1.00 95.06 115 SER A N 1
ATOM 921 C CA . SER A 1 115 ? -25.183 4.061 5.065 1.00 95.06 115 SER A CA 1
ATOM 922 C C . SER A 1 115 ? -24.913 5.062 6.192 1.00 95.06 115 SER A C 1
ATOM 924 O O . SER A 1 115 ? -25.488 4.943 7.271 1.00 95.06 115 SER A O 1
ATOM 926 N N . GLY A 1 116 ? -24.033 6.029 5.936 1.00 95.50 116 GLY A N 1
ATOM 927 C CA . GLY A 1 116 ? -23.597 7.017 6.922 1.00 95.50 116 GLY A CA 1
ATOM 928 C C . GLY A 1 116 ? -22.470 6.553 7.847 1.00 95.50 116 GLY A C 1
ATOM 929 O O . GLY A 1 116 ? -21.881 7.406 8.493 1.00 95.50 116 GLY A O 1
ATOM 930 N N . ALA A 1 117 ? -22.107 5.262 7.888 1.00 97.38 117 ALA A N 1
ATOM 931 C CA . ALA A 1 117 ? -21.047 4.746 8.767 1.00 97.38 117 ALA A CA 1
ATOM 932 C C . ALA A 1 117 ? -19.635 5.230 8.404 1.00 97.38 117 ALA A C 1
ATOM 934 O O . ALA A 1 117 ? -18.745 5.193 9.248 1.00 97.38 117 ALA A O 1
ATOM 935 N N . VAL A 1 118 ? -19.430 5.675 7.164 1.00 97.88 118 VAL A N 1
ATOM 936 C CA . VAL A 1 118 ? -18.186 6.291 6.693 1.00 97.88 118 VAL A CA 1
ATOM 937 C C . VAL A 1 118 ? -18.470 7.763 6.431 1.00 97.88 118 VAL A C 1
ATOM 939 O O . VAL A 1 118 ? -19.429 8.096 5.739 1.00 97.88 118 VAL A O 1
ATOM 942 N N . ASP A 1 119 ? -17.659 8.617 7.039 1.00 97.44 119 ASP A N 1
ATOM 943 C CA . ASP A 1 119 ? -17.722 10.078 7.002 1.00 97.44 119 ASP A CA 1
ATOM 944 C C . ASP A 1 119 ? -16.286 10.620 6.972 1.00 97.44 119 ASP A C 1
ATOM 946 O O . ASP A 1 119 ? -15.416 10.119 7.691 1.00 97.44 119 ASP A O 1
ATOM 950 N N . GLU A 1 120 ? -16.067 11.618 6.124 1.00 97.00 120 GLU A N 1
ATOM 951 C CA . GLU A 1 120 ? -14.792 12.297 5.884 1.00 97.00 120 GLU A CA 1
ATOM 952 C C . GLU A 1 120 ? -14.500 13.410 6.894 1.00 97.00 120 GLU A C 1
ATOM 954 O O . GLU A 1 120 ? -13.410 13.978 6.870 1.00 97.00 120 GLU A O 1
ATOM 959 N N . SER A 1 121 ? -15.442 13.729 7.786 1.00 97.56 121 SER A N 1
ATOM 960 C CA . SER A 1 121 ? -15.230 14.739 8.819 1.00 97.56 121 SER A CA 1
ATOM 961 C C . SER A 1 121 ? -14.053 14.394 9.744 1.00 97.56 121 SER A C 1
ATOM 963 O O . SER A 1 121 ? -13.865 13.246 10.157 1.00 97.56 121 SER A O 1
ATOM 965 N N . ASP A 1 122 ? -13.280 15.416 10.129 1.00 96.75 122 ASP A N 1
ATOM 966 C CA . ASP A 1 122 ? -12.134 15.270 11.041 1.00 96.75 122 ASP A CA 1
ATOM 967 C C . AS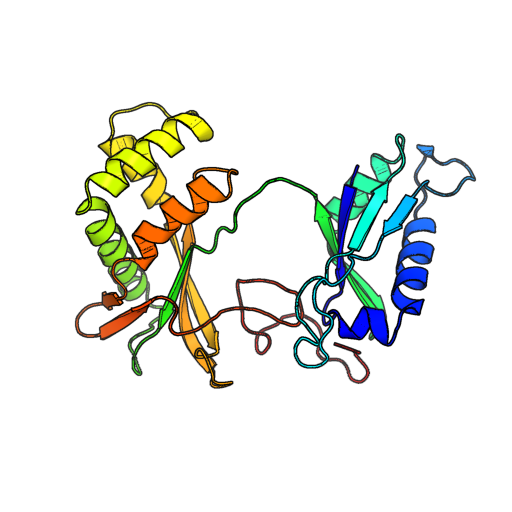P A 1 122 ? -12.508 14.580 12.359 1.00 96.75 122 ASP A C 1
ATOM 969 O O . ASP A 1 122 ? -11.690 13.880 12.959 1.00 96.75 122 ASP A O 1
ATOM 973 N N . ASP A 1 123 ? -13.735 14.799 12.833 1.00 97.38 123 ASP A N 1
ATOM 974 C CA . ASP A 1 123 ? -14.241 14.165 14.044 1.00 97.38 123 ASP A CA 1
ATOM 975 C C . ASP A 1 123 ? -14.443 12.660 13.837 1.00 97.38 123 ASP A C 1
ATOM 977 O O . ASP A 1 123 ? -13.868 11.860 14.576 1.00 97.38 123 ASP A O 1
ATOM 981 N N . ALA A 1 124 ? -15.136 12.253 12.768 1.00 97.50 124 ALA A N 1
ATOM 982 C CA . ALA A 1 124 ? -15.331 10.843 12.435 1.00 97.50 124 ALA A CA 1
ATOM 983 C C . ALA A 1 124 ? -13.997 10.100 12.250 1.00 97.50 124 ALA A C 1
ATOM 985 O O . ALA A 1 124 ? -13.816 8.994 12.766 1.00 97.50 124 ALA A O 1
ATOM 986 N N . VAL A 1 125 ? -13.037 10.734 11.576 1.00 97.44 125 VAL A N 1
ATOM 987 C CA . VAL A 1 125 ? -11.663 10.241 11.385 1.00 97.44 125 VAL A CA 1
ATOM 988 C C . VAL A 1 125 ? -10.972 10.004 12.736 1.00 97.44 125 VAL A C 1
ATOM 990 O O . VAL A 1 125 ? -10.458 8.909 12.996 1.00 97.44 125 VAL A O 1
ATOM 993 N N . LYS A 1 126 ? -11.009 10.989 13.644 1.00 97.62 126 LYS A N 1
ATOM 994 C CA . LYS A 1 126 ? -10.434 10.873 14.999 1.00 97.62 126 LYS A CA 1
ATOM 995 C C . LYS A 1 126 ? -11.117 9.793 15.827 1.00 97.62 126 LYS A C 1
ATOM 997 O O . LYS A 1 126 ? -10.426 9.059 16.539 1.00 97.62 126 LYS A O 1
ATOM 1002 N N . GLN A 1 127 ? -12.439 9.674 15.741 1.00 98.12 127 GLN A N 1
ATOM 1003 C CA . GLN A 1 127 ? -13.195 8.647 16.453 1.00 98.12 127 GLN A CA 1
ATOM 1004 C C . GLN A 1 127 ? -12.771 7.239 16.014 1.00 98.12 127 GLN A C 1
ATOM 1006 O O . GLN A 1 127 ? -12.480 6.396 16.865 1.00 98.12 127 GLN A O 1
ATOM 1011 N N . VAL A 1 128 ? -12.652 6.993 14.703 1.00 98.44 128 VAL A N 1
ATOM 1012 C CA . VAL A 1 128 ? -12.228 5.689 14.160 1.00 98.44 128 VAL A CA 1
ATOM 1013 C C . VAL A 1 128 ? -10.804 5.346 14.592 1.00 98.44 128 VAL A C 1
ATOM 1015 O O . VAL A 1 128 ? -10.573 4.259 15.125 1.00 98.44 128 VAL A O 1
ATOM 1018 N N . LEU A 1 129 ? -9.850 6.274 14.450 1.00 98.38 129 LEU A N 1
ATOM 1019 C CA . LEU A 1 129 ? -8.474 6.056 14.920 1.00 98.38 129 LEU A CA 1
ATOM 1020 C C . LEU A 1 129 ? -8.415 5.791 16.424 1.00 98.38 129 LEU A C 1
ATOM 1022 O O . LEU A 1 129 ? -7.658 4.930 16.868 1.00 98.38 129 LEU A O 1
ATOM 1026 N N . THR A 1 130 ? -9.219 6.503 17.211 1.00 98.19 130 THR A N 1
ATOM 1027 C CA . THR A 1 130 ? -9.292 6.309 18.663 1.00 98.19 130 THR A CA 1
ATOM 1028 C C . THR A 1 130 ? -9.842 4.929 19.006 1.00 98.19 130 THR A C 1
ATOM 1030 O O . THR A 1 130 ? -9.282 4.257 19.872 1.00 98.19 130 THR A O 1
ATOM 1033 N N . ALA A 1 131 ? -10.884 4.466 18.310 1.00 98.44 131 ALA A N 1
ATOM 1034 C CA . ALA A 1 131 ? -11.437 3.126 18.491 1.00 98.44 131 ALA A CA 1
ATOM 1035 C C . ALA A 1 131 ? -10.402 2.035 18.170 1.00 98.44 131 ALA A C 1
ATOM 1037 O O . ALA A 1 131 ? -10.219 1.111 18.965 1.00 98.44 131 ALA A O 1
ATOM 1038 N N . ILE A 1 132 ? -9.671 2.180 17.059 1.00 98.56 132 ILE A N 1
ATOM 1039 C CA . ILE A 1 132 ? -8.596 1.256 16.666 1.00 98.56 132 ILE A CA 1
ATOM 1040 C C . ILE A 1 132 ? -7.486 1.249 17.720 1.00 98.56 132 ILE A C 1
ATOM 1042 O O . ILE A 1 132 ? -7.135 0.188 18.238 1.00 98.56 132 ILE A O 1
ATOM 1046 N N . LYS A 1 133 ? -6.963 2.424 18.095 1.00 98.50 133 LYS A N 1
ATOM 1047 C CA . LYS A 1 133 ? -5.902 2.547 19.106 1.00 98.50 133 LYS A CA 1
ATOM 1048 C C . LYS A 1 133 ? -6.339 1.960 20.442 1.00 98.50 133 LYS A C 1
ATOM 1050 O O . LYS A 1 133 ? -5.589 1.194 21.031 1.00 98.50 133 LYS A O 1
ATOM 1055 N N . LYS A 1 134 ? -7.560 2.239 20.900 1.00 98.25 134 LYS A N 1
ATOM 1056 C CA . LYS A 1 134 ? -8.093 1.686 22.151 1.00 98.25 134 LYS A CA 1
ATOM 1057 C C . LYS A 1 134 ? -8.143 0.157 22.129 1.00 98.25 134 LYS A C 1
ATOM 1059 O O . LYS A 1 134 ? -7.747 -0.462 23.111 1.00 98.25 134 LYS A O 1
ATOM 1064 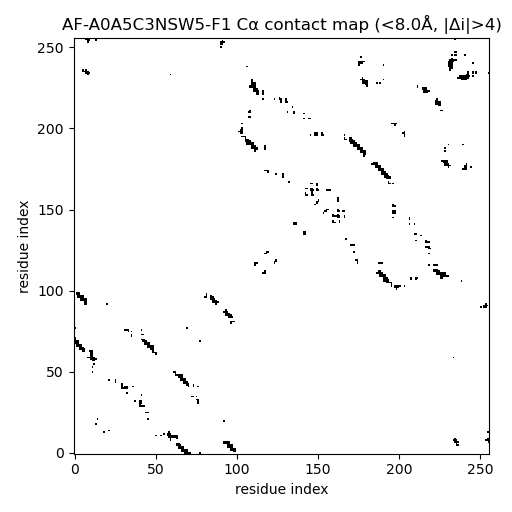N N . ALA A 1 135 ? -8.594 -0.446 21.028 1.00 98.31 135 ALA A N 1
ATOM 1065 C CA . ALA A 1 135 ? -8.626 -1.901 20.887 1.00 98.31 135 ALA A CA 1
ATOM 1066 C C . ALA A 1 135 ? -7.216 -2.512 20.914 1.00 98.31 135 ALA A C 1
ATOM 1068 O O . ALA A 1 135 ? -6.979 -3.483 21.628 1.00 98.31 135 ALA A O 1
ATOM 1069 N N . LEU A 1 136 ? -6.271 -1.910 20.184 1.00 98.25 136 LEU A N 1
ATOM 1070 C CA . LEU A 1 136 ? -4.880 -2.364 20.133 1.00 98.25 136 LEU A CA 1
ATOM 1071 C C . LEU A 1 136 ? -4.181 -2.229 21.489 1.00 98.25 136 LEU A C 1
ATOM 1073 O O . LEU A 1 136 ? -3.551 -3.168 21.954 1.00 98.25 136 LEU A O 1
ATOM 1077 N N . TRP A 1 137 ? -4.328 -1.083 22.154 1.00 98.00 137 TRP A N 1
ATOM 1078 C CA . TRP A 1 137 ? -3.709 -0.821 23.455 1.00 98.00 137 TRP A CA 1
ATOM 1079 C C . TRP A 1 137 ? -4.335 -1.637 24.590 1.00 98.00 137 TRP A C 1
ATOM 1081 O O . TRP A 1 137 ? -3.667 -1.921 25.582 1.00 98.00 137 TRP A O 1
ATOM 1091 N N . GLY A 1 138 ? -5.600 -2.040 24.443 1.00 97.75 138 GLY A N 1
ATOM 1092 C CA . GLY A 1 138 ? -6.250 -2.998 25.337 1.00 97.75 138 GLY A CA 1
ATOM 1093 C C . GLY A 1 138 ? -5.713 -4.428 25.202 1.00 97.75 138 GLY A C 1
ATOM 1094 O O . GLY A 1 138 ? -5.995 -5.259 26.062 1.00 97.75 138 GLY A O 1
ATOM 1095 N N . ASN A 1 139 ? -4.933 -4.719 24.156 1.00 98.25 139 ASN A N 1
ATOM 1096 C CA . ASN A 1 139 ? -4.306 -6.013 23.923 1.00 98.25 139 ASN A CA 1
ATOM 1097 C C . ASN A 1 139 ? -2.814 -5.962 24.305 1.00 98.25 139 ASN A C 1
ATOM 1099 O O . ASN A 1 139 ? -1.987 -5.377 23.604 1.00 98.25 139 ASN A O 1
ATOM 1103 N N . ILE A 1 140 ? -2.457 -6.596 25.427 1.00 98.31 140 ILE A N 1
ATOM 1104 C CA . ILE A 1 140 ? -1.072 -6.608 25.921 1.00 98.31 140 ILE A CA 1
ATOM 1105 C C . ILE A 1 140 ? -0.107 -7.311 24.958 1.00 98.31 140 ILE A C 1
ATOM 1107 O O . ILE A 1 140 ? 1.025 -6.852 24.798 1.00 98.31 140 ILE A O 1
ATOM 1111 N N . ASP A 1 141 ? -0.560 -8.361 24.268 1.00 98.44 141 ASP A N 1
ATOM 1112 C CA . ASP A 1 141 ? 0.265 -9.111 23.321 1.00 98.44 141 ASP A CA 1
ATOM 1113 C C . ASP A 1 141 ? 0.631 -8.239 22.118 1.00 98.44 141 ASP A C 1
ATOM 1115 O O . ASP A 1 141 ? 1.791 -8.220 21.703 1.00 98.44 141 ASP A O 1
ATOM 1119 N N . PHE A 1 142 ? -0.314 -7.423 21.629 1.00 98.44 142 PHE A N 1
ATOM 1120 C CA . PHE A 1 142 ? -0.021 -6.406 20.619 1.00 98.44 142 PHE A CA 1
ATOM 1121 C C . PHE A 1 142 ? 1.037 -5.420 21.118 1.00 98.44 142 PHE A C 1
ATOM 1123 O O . PHE A 1 142 ? 2.015 -5.175 20.415 1.00 98.44 142 PHE A O 1
ATOM 1130 N N . CYS A 1 143 ? 0.869 -4.859 22.319 1.00 98.50 143 CYS A N 1
ATOM 1131 C CA . CYS A 1 143 ? 1.798 -3.867 22.865 1.00 98.50 143 CYS A CA 1
ATOM 1132 C C . CYS A 1 143 ? 3.226 -4.420 22.980 1.00 98.50 143 CYS A C 1
ATOM 1134 O O . CYS A 1 143 ? 4.176 -3.767 22.544 1.00 98.50 143 CYS A O 1
ATOM 1136 N N . VAL A 1 144 ? 3.382 -5.638 23.507 1.00 98.44 144 VAL A N 1
ATOM 1137 C CA . VAL A 1 144 ? 4.680 -6.325 23.603 1.00 98.44 144 VAL A CA 1
ATOM 1138 C C . VAL A 1 144 ? 5.258 -6.588 22.211 1.00 98.44 144 VAL A C 1
ATOM 1140 O O . VAL A 1 144 ? 6.435 -6.308 21.958 1.00 98.44 144 VAL A O 1
ATOM 1143 N N . PHE A 1 145 ? 4.440 -7.106 21.295 1.00 98.50 145 PHE A N 1
ATOM 1144 C CA . PHE A 1 145 ? 4.870 -7.469 19.948 1.00 98.50 145 PHE A CA 1
ATOM 1145 C C . PHE A 1 145 ? 5.291 -6.244 19.128 1.00 98.50 145 PHE A C 1
ATOM 1147 O O . PHE A 1 145 ? 6.394 -6.211 18.580 1.00 98.50 145 PHE A O 1
ATOM 1154 N N . ALA A 1 146 ? 4.460 -5.202 19.104 1.00 98.25 146 ALA A N 1
ATOM 1155 C CA . ALA A 1 146 ? 4.738 -3.945 18.422 1.00 98.25 146 ALA A CA 1
ATOM 1156 C C . ALA A 1 146 ? 5.986 -3.261 18.992 1.00 98.25 146 ALA A C 1
ATOM 1158 O O . ALA A 1 146 ? 6.851 -2.848 18.221 1.00 98.25 146 ALA A O 1
ATOM 1159 N N . ALA A 1 147 ? 6.132 -3.206 20.322 1.00 98.50 147 ALA A N 1
ATOM 1160 C CA . ALA A 1 147 ? 7.313 -2.628 20.960 1.00 98.50 147 ALA A CA 1
ATOM 1161 C C . ALA A 1 147 ? 8.606 -3.339 20.536 1.00 98.50 147 ALA A C 1
ATOM 1163 O O . ALA A 1 147 ? 9.589 -2.683 20.184 1.00 98.50 147 ALA A O 1
ATOM 1164 N N . LYS A 1 148 ? 8.596 -4.679 20.499 1.00 98.38 148 LYS A N 1
ATOM 1165 C CA . LYS A 1 148 ? 9.737 -5.485 20.041 1.00 98.38 148 LYS A CA 1
ATOM 1166 C C . LYS A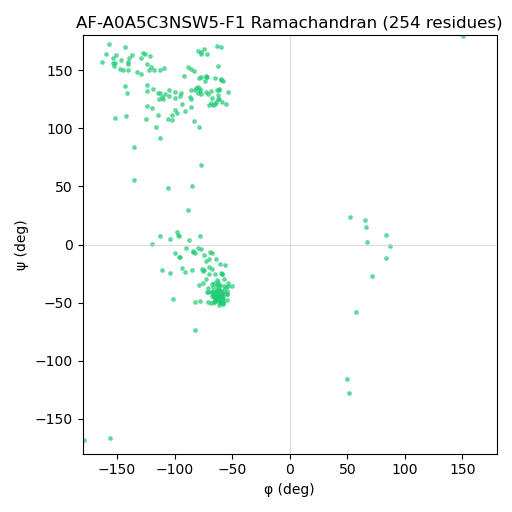 1 148 ? 10.101 -5.184 18.587 1.00 98.38 148 LYS A C 1
ATOM 1168 O O . LYS A 1 148 ? 11.283 -5.020 18.286 1.00 98.38 148 LYS A O 1
ATOM 1173 N N . LEU A 1 149 ? 9.114 -5.126 17.690 1.00 98.12 149 LEU A N 1
ATOM 1174 C CA . LEU A 1 149 ? 9.367 -4.846 16.274 1.00 98.12 149 LEU A CA 1
ATOM 1175 C C . LEU A 1 149 ? 9.899 -3.423 16.070 1.00 98.12 149 LEU A C 1
ATOM 1177 O O . LEU A 1 149 ? 10.897 -3.248 15.377 1.00 98.12 149 LEU A O 1
ATOM 1181 N N . VAL A 1 150 ? 9.300 -2.424 16.724 1.00 98.06 150 VAL A N 1
ATOM 1182 C CA . VAL A 1 150 ? 9.749 -1.025 16.648 1.00 98.06 150 VAL A CA 1
ATOM 1183 C C . VAL A 1 150 ? 11.177 -0.869 17.174 1.00 98.06 150 VAL A C 1
ATOM 1185 O O . VAL A 1 150 ? 12.007 -0.270 16.492 1.00 98.06 150 VAL A O 1
ATOM 1188 N N . ALA A 1 151 ? 11.508 -1.455 18.329 1.00 97.94 151 ALA A N 1
ATOM 1189 C CA . ALA A 1 151 ? 12.875 -1.413 18.852 1.00 97.94 151 ALA A CA 1
ATOM 1190 C C . ALA A 1 151 ? 13.885 -2.050 17.884 1.00 97.94 151 ALA A C 1
ATOM 1192 O O . ALA A 1 151 ? 14.944 -1.485 17.616 1.00 97.94 151 ALA A O 1
ATOM 1193 N N . LYS A 1 152 ? 13.539 -3.217 17.325 1.00 97.38 152 LYS A N 1
ATOM 1194 C CA . LYS A 1 152 ? 14.407 -3.984 16.422 1.00 97.38 152 LYS A CA 1
ATOM 1195 C C . LYS A 1 152 ? 14.637 -3.284 15.082 1.00 97.38 152 LYS A C 1
ATOM 1197 O O . LYS A 1 152 ? 15.760 -3.282 14.590 1.00 97.38 152 LYS A O 1
ATOM 1202 N N . HIS A 1 153 ? 13.587 -2.735 14.476 1.00 96.69 153 HIS A N 1
ATOM 1203 C CA . HIS A 1 153 ? 13.608 -2.335 13.064 1.00 96.69 153 HIS A CA 1
ATOM 1204 C C . HIS A 1 153 ? 13.573 -0.824 12.842 1.00 96.69 153 HIS A C 1
ATOM 1206 O O . HIS A 1 153 ? 13.967 -0.364 11.772 1.00 96.69 153 HIS A O 1
ATOM 1212 N N . TRP A 1 154 ? 13.103 -0.031 13.810 1.00 96.50 154 TRP A N 1
ATOM 1213 C CA . TRP A 1 154 ? 13.098 1.436 13.701 1.00 96.50 154 TRP A CA 1
ATOM 1214 C C . TRP A 1 154 ? 14.266 2.091 14.439 1.00 96.50 154 TRP A C 1
ATOM 1216 O O . TRP A 1 154 ? 14.447 3.299 14.316 1.00 96.50 154 TRP A O 1
ATOM 1226 N N . GLY A 1 155 ? 15.051 1.318 15.200 1.00 94.31 155 GLY A N 1
ATOM 1227 C CA . GLY A 1 155 ? 16.152 1.845 16.009 1.00 94.31 155 GLY A CA 1
ATOM 1228 C C . GLY A 1 155 ? 15.683 2.761 17.143 1.00 94.31 155 GLY A C 1
ATOM 1229 O O . GLY A 1 155 ? 16.456 3.586 17.622 1.00 94.31 155 GLY A O 1
ATOM 1230 N N . ALA A 1 156 ? 14.416 2.648 17.547 1.00 97.00 156 ALA A N 1
ATOM 1231 C CA . ALA A 1 156 ? 13.861 3.399 18.664 1.00 97.00 156 ALA A CA 1
ATOM 1232 C C . ALA A 1 156 ? 14.176 2.702 19.996 1.00 97.00 156 ALA A C 1
ATOM 1234 O O . ALA A 1 156 ? 14.252 1.477 20.075 1.00 97.00 156 ALA A O 1
ATOM 1235 N N . SER A 1 157 ? 14.322 3.487 21.058 1.00 97.12 157 SER A N 1
ATOM 1236 C CA . SER A 1 157 ? 14.497 3.012 22.430 1.00 97.12 157 SER A CA 1
ATOM 1237 C C . SER A 1 157 ? 13.422 3.615 23.332 1.00 97.12 157 SER A C 1
ATOM 1239 O O . SER A 1 157 ? 12.837 4.647 23.010 1.00 97.12 157 SER A O 1
ATOM 1241 N N . GLY A 1 158 ? 13.125 2.940 24.440 1.00 97.06 158 GLY A N 1
ATOM 1242 C CA . GLY A 1 158 ? 12.071 3.346 25.365 1.00 97.06 158 GLY A CA 1
ATOM 1243 C C . GLY A 1 158 ? 11.451 2.152 26.075 1.00 97.06 158 GLY A C 1
ATOM 1244 O O . GLY A 1 158 ? 11.835 0.999 25.849 1.00 97.06 158 GLY A O 1
ATOM 1245 N N . ASN A 1 159 ? 10.487 2.427 26.944 1.00 98.06 159 ASN A N 1
ATOM 1246 C CA . ASN A 1 159 ? 9.669 1.382 27.547 1.00 98.06 159 ASN A CA 1
ATOM 1247 C C . ASN A 1 159 ? 8.641 0.829 26.539 1.00 98.06 159 ASN A C 1
ATOM 1249 O O . ASN A 1 159 ? 8.413 1.383 25.463 1.00 98.06 159 ASN A O 1
ATOM 1253 N N . MET A 1 160 ? 7.997 -0.284 26.895 1.00 97.75 160 MET A N 1
ATOM 1254 C CA . MET A 1 160 ? 7.018 -0.953 26.031 1.00 97.75 160 MET A CA 1
ATOM 1255 C C . MET A 1 160 ? 5.897 -0.013 25.558 1.00 97.75 160 MET A C 1
ATOM 1257 O O . MET A 1 160 ? 5.531 -0.052 24.386 1.00 97.75 160 MET A O 1
ATOM 1261 N N . ALA A 1 161 ? 5.363 0.835 26.442 1.00 97.75 161 ALA A N 1
ATOM 1262 C CA . ALA A 1 161 ? 4.262 1.733 26.106 1.00 97.75 161 ALA A CA 1
ATOM 1263 C C . ALA A 1 161 ? 4.699 2.827 25.122 1.00 97.75 161 ALA A C 1
ATOM 1265 O O . ALA A 1 161 ? 3.977 3.115 24.172 1.00 97.75 161 ALA A O 1
ATOM 1266 N N . GLU A 1 162 ? 5.894 3.396 25.296 1.00 98.25 162 GLU A N 1
ATOM 1267 C CA . GLU A 1 162 ? 6.471 4.386 24.375 1.00 98.25 162 GLU A CA 1
ATOM 1268 C C . GLU A 1 162 ? 6.681 3.797 22.976 1.00 98.25 162 GLU A C 1
ATOM 1270 O O . GLU A 1 162 ? 6.309 4.408 21.975 1.00 98.25 162 GLU A O 1
ATOM 1275 N N . LEU A 1 163 ? 7.218 2.579 22.891 1.00 98.25 163 LEU A N 1
ATOM 1276 C CA . LEU A 1 163 ? 7.483 1.918 21.612 1.00 98.25 163 LEU A CA 1
ATOM 1277 C C . LEU A 1 163 ? 6.195 1.454 20.914 1.00 98.25 163 LEU A C 1
ATOM 1279 O O . LEU A 1 163 ? 6.053 1.625 19.702 1.00 98.25 163 LEU A O 1
ATOM 1283 N N . ALA A 1 164 ? 5.228 0.916 21.662 1.00 97.75 164 ALA A N 1
ATOM 1284 C CA . ALA A 1 164 ? 3.904 0.588 21.130 1.00 97.75 164 ALA A CA 1
ATOM 1285 C C . ALA A 1 164 ? 3.172 1.851 20.648 1.00 97.75 164 ALA A C 1
ATOM 1287 O O . ALA A 1 164 ? 2.542 1.842 19.586 1.00 97.75 164 ALA A O 1
ATOM 1288 N N . LYS A 1 165 ? 3.325 2.968 21.375 1.00 98.00 165 LYS A N 1
ATOM 1289 C CA . LYS A 1 165 ? 2.812 4.272 20.958 1.00 98.00 165 LYS A CA 1
ATOM 1290 C C . LYS A 1 165 ? 3.376 4.684 19.610 1.00 98.00 165 LYS A C 1
ATOM 1292 O O . LYS A 1 165 ? 2.577 4.989 18.732 1.00 98.00 165 LYS A O 1
ATOM 1297 N N . LEU A 1 166 ? 4.694 4.607 19.411 1.00 98.00 166 LEU A N 1
ATOM 1298 C CA . LEU A 1 166 ? 5.324 4.927 18.124 1.00 98.00 166 LEU A CA 1
ATOM 1299 C C . LEU A 1 166 ? 4.725 4.122 16.961 1.00 98.00 166 LEU A C 1
ATOM 1301 O O . LEU A 1 166 ? 4.455 4.696 15.908 1.00 98.00 166 LEU A O 1
ATOM 1305 N N . ALA A 1 167 ? 4.464 2.822 17.148 1.00 97.31 167 ALA A N 1
ATOM 1306 C CA . ALA A 1 167 ? 3.795 2.013 16.126 1.00 97.31 167 ALA A CA 1
ATOM 1307 C C . ALA A 1 167 ? 2.402 2.571 15.796 1.00 97.31 167 ALA A C 1
ATOM 1309 O O . ALA A 1 167 ? 2.076 2.799 14.630 1.00 97.31 167 ALA A O 1
ATOM 1310 N N . THR A 1 168 ? 1.585 2.833 16.819 1.00 97.88 168 THR A N 1
ATOM 1311 C CA . THR A 1 168 ? 0.209 3.318 16.626 1.00 97.88 168 THR A CA 1
ATOM 1312 C C . THR A 1 168 ? 0.108 4.786 16.210 1.00 97.88 168 THR A C 1
ATOM 1314 O O . THR A 1 168 ? -0.890 5.181 15.619 1.00 97.88 168 THR A O 1
ATOM 1317 N N . ASP A 1 169 ? 1.119 5.610 16.472 1.00 98.00 169 ASP A N 1
ATOM 1318 C CA . ASP A 1 169 ? 1.179 6.998 16.004 1.00 98.00 169 ASP A CA 1
ATOM 1319 C C . ASP A 1 169 ? 1.396 7.093 14.495 1.00 98.00 169 ASP A C 1
ATOM 1321 O O . ASP A 1 169 ? 1.068 8.114 13.904 1.00 98.00 169 ASP A O 1
ATOM 1325 N N . SER A 1 170 ? 1.893 6.025 13.867 1.00 97.62 170 SER A N 1
ATOM 1326 C CA . SER A 1 170 ? 1.999 5.946 12.409 1.00 97.62 170 SER A CA 1
ATOM 1327 C C . SER A 1 170 ? 0.672 5.654 11.702 1.00 97.62 170 SER A C 1
ATOM 1329 O O . SER A 1 170 ? 0.658 5.604 10.474 1.00 97.62 170 SER A O 1
ATOM 1331 N N . LEU A 1 171 ? -0.411 5.420 12.457 1.00 98.25 171 LEU A N 1
ATOM 1332 C CA . LEU A 1 171 ? -1.728 5.167 11.885 1.00 98.25 171 LEU A CA 1
ATOM 1333 C C . LEU A 1 171 ? -2.279 6.417 11.212 1.00 98.25 171 LEU A C 1
ATOM 1335 O O . LEU A 1 171 ? -2.341 7.483 11.824 1.00 98.25 171 LEU A O 1
ATOM 1339 N N . ASP A 1 172 ? -2.765 6.222 9.998 1.00 97.69 172 ASP A N 1
ATOM 1340 C CA . ASP A 1 172 ? -3.490 7.213 9.220 1.00 97.69 172 ASP A CA 1
ATOM 1341 C C . ASP A 1 172 ? -4.701 6.552 8.548 1.00 97.69 172 ASP A C 1
ATOM 1343 O O . ASP A 1 172 ? -4.781 5.321 8.447 1.00 97.69 172 ASP A O 1
ATOM 1347 N N . LEU A 1 173 ? -5.661 7.350 8.095 1.00 97.12 173 LEU A N 1
ATOM 1348 C CA . LEU A 1 173 ? -6.780 6.856 7.301 1.00 97.12 173 LEU A CA 1
ATOM 1349 C C . LEU A 1 173 ? -7.229 7.840 6.236 1.00 97.12 173 LEU A C 1
ATOM 1351 O O . LEU A 1 173 ? -7.214 9.052 6.420 1.00 97.12 173 LEU A O 1
ATOM 1355 N N . THR A 1 174 ? -7.751 7.281 5.151 1.00 96.81 174 THR A N 1
ATOM 1356 C CA . THR A 1 174 ? -8.433 8.042 4.104 1.00 96.81 174 THR A CA 1
ATOM 1357 C C . THR A 1 174 ? -9.786 7.421 3.801 1.00 96.81 174 THR A C 1
ATOM 1359 O O . THR A 1 174 ? -9.928 6.195 3.829 1.00 96.81 174 THR A O 1
ATOM 1362 N N . CYS A 1 175 ? -10.775 8.241 3.456 1.00 97.12 175 CYS A N 1
ATOM 1363 C CA . CYS A 1 175 ? -12.026 7.732 2.903 1.00 97.12 175 CYS A CA 1
ATOM 1364 C C . CYS A 1 175 ? -11.859 7.445 1.416 1.00 97.12 175 CYS A C 1
ATOM 1366 O O . CYS A 1 175 ? -11.279 8.233 0.672 1.00 97.12 175 CYS A O 1
ATOM 1368 N N . VAL A 1 176 ? -12.348 6.286 0.993 1.00 96.44 176 VAL A N 1
ATOM 1369 C CA . VAL A 1 176 ? -12.247 5.805 -0.384 1.00 96.44 176 VAL A CA 1
ATOM 1370 C C . VAL A 1 176 ? -13.524 5.069 -0.771 1.00 96.44 176 VAL A C 1
ATOM 1372 O O . VAL A 1 176 ? -14.362 4.734 0.071 1.00 96.44 176 VAL A O 1
ATOM 1375 N N . ARG A 1 177 ? -13.659 4.756 -2.060 1.00 96.06 177 ARG A N 1
ATOM 1376 C CA . ARG A 1 177 ? -14.635 3.770 -2.530 1.00 96.06 177 ARG A CA 1
ATOM 1377 C C . ARG A 1 177 ? -13.961 2.410 -2.650 1.00 96.06 177 ARG A C 1
ATOM 1379 O O . ARG A 1 177 ? -12.902 2.286 -3.264 1.00 96.06 177 ARG A O 1
ATOM 1386 N N . ALA A 1 178 ? -14.593 1.399 -2.072 1.00 95.25 178 ALA A N 1
ATOM 1387 C CA . ALA A 1 178 ? -14.136 0.017 -2.081 1.00 95.25 178 ALA A CA 1
ATOM 1388 C C . ALA A 1 178 ? -15.182 -0.891 -2.738 1.00 95.25 178 ALA A C 1
ATOM 1390 O O . ALA A 1 178 ? -16.377 -0.596 -2.714 1.00 95.25 178 ALA A O 1
ATOM 1391 N N . GLU A 1 179 ? -14.740 -2.004 -3.311 1.00 94.00 179 GLU A N 1
ATOM 1392 C CA . GLU A 1 179 ? -15.623 -3.038 -3.855 1.00 94.00 179 GLU A CA 1
ATOM 1393 C C . GLU A 1 179 ? -16.013 -4.002 -2.735 1.00 94.00 179 GLU A C 1
ATOM 1395 O O . GLU A 1 179 ? -15.150 -4.556 -2.052 1.00 94.00 179 GLU A O 1
ATOM 1400 N N . LEU A 1 180 ? -17.312 -4.201 -2.515 1.00 93.62 180 LEU A N 1
ATOM 1401 C CA . LEU A 1 180 ? -17.785 -5.144 -1.506 1.00 93.62 180 LEU A CA 1
ATOM 1402 C C . LEU A 1 180 ? -17.343 -6.572 -1.866 1.00 93.62 180 LEU A C 1
ATOM 1404 O O . LEU A 1 180 ? -17.534 -7.022 -2.993 1.00 93.62 180 LEU A O 1
ATOM 1408 N N . SER A 1 181 ? -16.798 -7.318 -0.907 1.00 88.25 181 SER A N 1
ATOM 1409 C CA . SER A 1 181 ? -16.299 -8.674 -1.147 1.00 88.25 181 SER A CA 1
ATOM 1410 C C . SER A 1 181 ? -17.384 -9.576 -1.750 1.00 88.25 181 SER A C 1
ATOM 1412 O O . SER A 1 181 ? -18.443 -9.784 -1.159 1.00 88.25 181 SER A O 1
ATOM 1414 N N . GLY A 1 182 ? -17.115 -10.124 -2.940 1.00 85.12 182 GLY A N 1
ATOM 1415 C CA . GLY A 1 182 ? -18.059 -10.971 -3.680 1.00 85.12 182 GLY A CA 1
ATOM 1416 C C . GLY A 1 182 ? -19.087 -10.213 -4.530 1.00 85.12 182 GLY A C 1
ATOM 1417 O O . GLY A 1 182 ? -19.997 -10.841 -5.068 1.00 85.12 182 GLY A O 1
ATOM 1418 N N . SER A 1 183 ? -18.954 -8.894 -4.673 1.00 87.69 183 SER A N 1
ATOM 1419 C CA . SER A 1 183 ? -19.829 -8.040 -5.479 1.00 87.69 183 SER A CA 1
ATOM 1420 C C . SER A 1 183 ? -19.023 -6.963 -6.215 1.00 87.69 183 SER A C 1
ATOM 1422 O O . SER A 1 183 ? -17.944 -6.580 -5.788 1.00 87.69 183 SER A O 1
ATOM 1424 N N . GLU A 1 184 ? -19.563 -6.437 -7.314 1.00 84.12 184 GLU A N 1
ATOM 1425 C CA . GLU A 1 184 ? -19.021 -5.246 -7.996 1.00 84.12 184 GLU A CA 1
ATOM 1426 C C . GLU A 1 184 ? -19.589 -3.941 -7.404 1.00 84.12 184 GLU A C 1
ATOM 1428 O O . GLU A 1 184 ? -19.332 -2.841 -7.894 1.00 84.12 184 GLU A O 1
ATOM 1433 N N . LYS A 1 185 ? -20.403 -4.043 -6.343 1.00 92.12 185 LYS A N 1
ATOM 1434 C CA . LYS A 1 185 ? -20.992 -2.884 -5.676 1.00 92.12 185 LYS A CA 1
ATOM 1435 C C . LYS A 1 185 ? -19.912 -2.081 -4.957 1.00 92.12 185 LYS A C 1
ATOM 1437 O O . LYS A 1 185 ? -19.275 -2.571 -4.025 1.00 92.12 185 LYS A O 1
ATOM 1442 N N . LEU A 1 186 ? -19.807 -0.814 -5.340 1.00 94.56 186 LEU A N 1
ATOM 1443 C CA . LEU A 1 186 ? -18.968 0.166 -4.667 1.00 94.56 186 LEU A CA 1
ATOM 1444 C C . LEU A 1 186 ? -19.643 0.670 -3.392 1.00 94.56 186 LEU A C 1
ATOM 1446 O O . LEU A 1 186 ? -20.828 1.017 -3.395 1.00 94.56 186 LEU A O 1
ATOM 1450 N N . VAL A 1 187 ? -18.877 0.725 -2.310 1.00 96.44 187 VAL A N 1
ATOM 1451 C CA . VAL A 1 187 ? -19.301 1.239 -1.007 1.00 96.44 187 VAL A CA 1
ATOM 1452 C C . VAL A 1 187 ? -18.249 2.203 -0.457 1.00 96.44 187 VAL A C 1
ATOM 1454 O O . VAL A 1 187 ? -17.058 2.016 -0.720 1.00 96.44 187 VAL A O 1
ATOM 1457 N N . PRO A 1 188 ? -18.650 3.229 0.311 1.00 97.50 188 PRO A N 1
ATOM 1458 C CA . PRO A 1 188 ? -17.710 4.008 1.104 1.00 97.50 188 PRO A CA 1
ATOM 1459 C C . PRO A 1 188 ? -16.940 3.110 2.080 1.00 97.50 188 PRO A C 1
ATOM 1461 O O . PRO A 1 188 ? -17.509 2.186 2.679 1.00 97.50 188 PRO A O 1
ATOM 1464 N N . ALA A 1 189 ? -15.654 3.388 2.251 1.00 98.06 189 ALA A N 1
ATOM 1465 C CA . ALA A 1 189 ? -14.788 2.686 3.183 1.00 98.06 189 ALA A CA 1
ATOM 1466 C C . ALA A 1 189 ? -13.718 3.618 3.759 1.00 98.06 189 ALA A C 1
ATOM 1468 O O . ALA A 1 189 ? -13.254 4.534 3.082 1.00 98.06 189 ALA A O 1
ATOM 1469 N N . TYR A 1 190 ? -13.282 3.335 4.982 1.00 98.50 190 TYR A N 1
ATOM 1470 C CA . TYR A 1 190 ? -12.018 3.841 5.501 1.00 98.50 190 TYR A CA 1
ATOM 1471 C C . TYR A 1 190 ? -10.899 2.886 5.099 1.00 98.50 190 TYR A C 1
ATOM 1473 O O . TYR A 1 190 ? -10.970 1.686 5.370 1.00 98.50 190 TYR A O 1
ATOM 1481 N N . LEU A 1 191 ? -9.858 3.419 4.475 1.00 98.19 191 LEU A N 1
ATOM 1482 C CA . LEU A 1 191 ? -8.626 2.702 4.196 1.00 98.19 191 LEU A CA 1
ATOM 1483 C C . LEU A 1 191 ? -7.596 3.081 5.253 1.00 98.19 191 LEU A C 1
ATOM 1485 O O . LEU A 1 191 ? -7.224 4.247 5.353 1.00 98.19 191 LEU A O 1
ATOM 1489 N N . ILE A 1 192 ? -7.180 2.106 6.059 1.00 98.31 192 ILE A N 1
ATOM 1490 C CA . ILE A 1 192 ? -6.273 2.332 7.184 1.00 98.31 192 ILE A CA 1
ATOM 1491 C C . ILE A 1 192 ? -4.844 2.046 6.743 1.00 98.31 192 ILE A C 1
ATOM 1493 O O . ILE A 1 192 ? -4.546 0.954 6.244 1.00 98.31 192 ILE A O 1
ATOM 1497 N N . TYR A 1 193 ? -3.960 3.007 6.986 1.00 97.81 193 TYR A N 1
ATOM 1498 C CA . TYR A 1 193 ? -2.531 2.895 6.742 1.00 97.81 193 TYR A CA 1
ATOM 1499 C C . TYR A 1 193 ? -1.765 2.898 8.053 1.00 97.81 193 TYR A C 1
ATOM 1501 O O . TYR A 1 193 ? -2.167 3.541 9.018 1.00 97.81 193 TYR A O 1
ATOM 1509 N N . ALA A 1 194 ? -0.626 2.225 8.071 1.00 97.50 194 ALA A N 1
ATOM 1510 C CA . ALA A 1 194 ? 0.402 2.448 9.069 1.00 97.50 194 ALA A CA 1
ATOM 1511 C C . ALA A 1 194 ? 1.773 2.100 8.505 1.00 97.50 194 ALA A C 1
ATOM 1513 O O . ALA A 1 194 ? 1.909 1.265 7.607 1.00 97.50 194 ALA A O 1
ATOM 1514 N N . LYS A 1 195 ? 2.807 2.732 9.062 1.00 96.88 195 LYS A N 1
ATOM 1515 C CA . LYS A 1 195 ? 4.189 2.408 8.719 1.00 96.88 195 LYS A CA 1
ATOM 1516 C C . LYS A 1 195 ? 4.473 0.972 9.177 1.00 96.88 195 LYS A C 1
ATOM 1518 O O . LYS A 1 195 ? 4.400 0.709 10.379 1.00 96.88 195 LYS A O 1
ATOM 1523 N N . PRO A 1 196 ? 4.849 0.046 8.280 1.00 96.56 196 PRO A N 1
ATOM 1524 C CA . PRO A 1 196 ? 5.157 -1.315 8.691 1.00 96.56 196 PRO A CA 1
ATOM 1525 C C . PRO A 1 196 ? 6.343 -1.341 9.664 1.00 96.56 196 PRO A C 1
ATOM 1527 O O . PRO A 1 196 ? 7.379 -0.715 9.400 1.00 96.56 196 PRO A O 1
ATOM 1530 N N . PRO A 1 197 ? 6.240 -2.070 10.787 1.00 96.69 197 PRO A N 1
ATOM 1531 C CA . PRO A 1 197 ? 7.319 -2.134 11.759 1.00 96.69 197 PRO A CA 1
ATOM 1532 C C . PRO A 1 197 ? 8.430 -3.109 11.352 1.00 96.69 197 PRO A C 1
ATOM 1534 O O . PRO A 1 197 ? 9.411 -3.223 12.065 1.00 96.69 197 PRO A O 1
ATOM 1537 N N . THR A 1 198 ? 8.293 -3.828 10.237 1.00 96.00 198 THR A N 1
ATOM 1538 C CA . THR A 1 198 ? 9.229 -4.862 9.776 1.00 96.00 198 THR A CA 1
ATOM 1539 C C . THR A 1 198 ? 9.161 -4.997 8.254 1.00 96.00 198 THR A C 1
ATOM 1541 O O . THR A 1 198 ? 8.151 -4.659 7.633 1.00 96.00 198 THR A O 1
ATOM 1544 N N . THR A 1 199 ? 10.237 -5.493 7.644 1.00 94.69 199 THR A N 1
ATOM 1545 C CA . THR A 1 199 ? 10.258 -5.922 6.237 1.00 94.69 199 THR A CA 1
ATOM 1546 C C . THR A 1 199 ? 10.038 -7.427 6.088 1.00 94.69 199 THR A C 1
ATOM 1548 O O . THR A 1 199 ? 9.791 -7.891 4.972 1.00 94.69 199 THR A O 1
ATOM 1551 N N . ASP A 1 200 ? 10.076 -8.188 7.187 1.00 95.25 200 ASP A N 1
ATOM 1552 C CA . ASP A 1 200 ? 9.770 -9.615 7.188 1.00 95.25 200 ASP A CA 1
ATOM 1553 C C . ASP A 1 200 ? 8.266 -9.847 7.006 1.00 95.25 200 ASP A C 1
ATOM 1555 O O . ASP A 1 200 ? 7.428 -9.231 7.665 1.00 95.25 200 ASP A O 1
ATOM 1559 N N . ARG A 1 201 ? 7.916 -10.742 6.080 1.00 94.06 201 ARG A N 1
ATOM 1560 C CA . ARG A 1 201 ? 6.517 -10.970 5.708 1.00 94.06 201 ARG A CA 1
ATOM 1561 C C . ARG A 1 201 ? 5.730 -11.682 6.803 1.00 94.06 201 ARG A C 1
ATOM 1563 O O . ARG A 1 201 ? 4.552 -11.375 6.958 1.00 94.06 201 ARG A O 1
ATOM 1570 N N . ALA A 1 202 ? 6.338 -12.630 7.510 1.00 96.25 202 ALA A N 1
ATOM 1571 C CA . ALA A 1 202 ? 5.643 -13.384 8.547 1.00 96.25 202 ALA A CA 1
ATOM 1572 C C . ALA A 1 202 ? 5.380 -12.486 9.762 1.00 96.25 202 ALA A C 1
ATOM 1574 O O . ALA A 1 202 ? 4.229 -12.340 10.163 1.00 96.25 202 ALA A O 1
ATOM 1575 N N . GLU A 1 203 ? 6.407 -11.775 10.245 1.00 97.12 203 GLU A N 1
ATOM 1576 C CA . GLU A 1 203 ? 6.264 -10.798 11.335 1.00 97.12 203 GLU A CA 1
ATOM 1577 C C . GLU A 1 203 ? 5.217 -9.718 10.990 1.00 97.12 203 GLU A C 1
ATOM 1579 O O . GLU A 1 203 ? 4.434 -9.309 11.847 1.00 97.12 203 GLU A O 1
ATOM 1584 N N . TYR A 1 204 ? 5.172 -9.259 9.732 1.00 97.31 204 TYR A N 1
ATOM 1585 C CA . TYR A 1 204 ? 4.171 -8.291 9.278 1.00 97.31 204 TYR A CA 1
ATOM 1586 C C . TYR A 1 204 ? 2.751 -8.858 9.276 1.00 97.31 204 TYR A C 1
ATOM 1588 O O . TYR A 1 204 ? 1.826 -8.174 9.705 1.00 97.31 204 TYR A O 1
ATOM 1596 N N . GLN A 1 205 ? 2.562 -10.093 8.810 1.00 97.25 205 GLN A N 1
ATOM 1597 C CA . GLN A 1 205 ? 1.247 -10.736 8.810 1.00 97.25 205 GLN A CA 1
ATOM 1598 C C . GLN A 1 205 ? 0.718 -10.930 10.233 1.00 97.25 205 GLN A C 1
ATOM 1600 O O . GLN A 1 205 ? -0.449 -10.629 10.480 1.00 97.25 205 GLN A O 1
ATOM 1605 N N . ASP A 1 206 ? 1.580 -11.335 11.166 1.00 98.19 206 ASP A N 1
ATOM 1606 C CA . ASP A 1 206 ? 1.235 -11.432 12.588 1.00 98.19 206 ASP A CA 1
ATOM 1607 C C . ASP A 1 206 ? 0.878 -10.057 13.170 1.00 98.19 206 ASP A C 1
ATOM 1609 O O . ASP A 1 206 ? -0.086 -9.921 13.921 1.00 98.19 206 ASP A O 1
ATOM 1613 N N . TRP A 1 207 ? 1.607 -9.006 12.784 1.00 98.19 207 TRP A N 1
ATOM 1614 C CA . TRP A 1 207 ? 1.308 -7.638 13.209 1.00 98.19 207 TRP A CA 1
ATOM 1615 C C . TRP A 1 207 ? -0.047 -7.148 12.678 1.00 98.19 207 TRP A C 1
ATOM 1617 O O . TRP A 1 207 ? -0.859 -6.653 13.459 1.00 98.19 207 TRP A O 1
ATOM 1627 N N . VAL A 1 208 ? -0.330 -7.332 11.382 1.00 98.12 208 VAL A N 1
ATOM 1628 C CA . VAL A 1 208 ? -1.626 -6.990 10.760 1.00 98.12 208 VAL A CA 1
ATOM 1629 C C . VAL A 1 208 ? -2.771 -7.782 11.393 1.00 98.12 208 VAL A C 1
ATOM 1631 O O . VAL A 1 208 ? -3.867 -7.242 11.560 1.00 98.12 208 VAL A O 1
ATOM 1634 N N . ALA A 1 209 ? -2.529 -9.031 11.802 1.00 98.31 209 ALA A N 1
ATOM 1635 C CA . ALA A 1 209 ? -3.550 -9.870 12.416 1.00 98.31 209 ALA A CA 1
ATOM 1636 C C . ALA A 1 209 ? -4.183 -9.203 13.647 1.00 98.31 209 ALA A C 1
ATOM 1638 O O . ALA A 1 209 ? -5.400 -9.283 13.792 1.00 98.31 209 ALA A O 1
ATOM 1639 N N . TYR A 1 210 ? -3.425 -8.456 14.459 1.00 98.50 210 TYR A N 1
ATOM 1640 C CA . TYR A 1 210 ? -3.968 -7.713 15.608 1.00 98.50 210 TYR A CA 1
ATOM 1641 C C . TYR A 1 210 ? -4.985 -6.629 15.228 1.00 98.50 210 TYR A C 1
ATOM 1643 O O . TYR A 1 210 ? -5.918 -6.379 15.988 1.00 98.50 210 TYR A O 1
ATOM 1651 N N . PHE A 1 211 ? -4.838 -6.005 14.058 1.00 98.38 211 PHE A N 1
ATOM 1652 C CA . PHE A 1 211 ? -5.805 -5.031 13.541 1.00 98.38 211 PHE A CA 1
ATOM 1653 C C . PHE A 1 211 ? -7.057 -5.723 13.010 1.00 98.38 211 PHE A C 1
ATOM 1655 O O . PHE A 1 211 ? -8.158 -5.195 13.099 1.00 98.38 211 PHE A O 1
ATOM 1662 N N . THR A 1 212 ? -6.904 -6.919 12.445 1.00 98.12 212 THR A N 1
ATOM 1663 C CA . THR A 1 212 ? -8.029 -7.620 11.816 1.00 98.12 212 THR A CA 1
ATOM 1664 C C . THR A 1 212 ? -8.793 -8.554 12.749 1.00 98.12 212 THR A C 1
ATOM 1666 O O . THR A 1 212 ? -9.971 -8.812 12.513 1.00 98.12 212 THR A O 1
ATOM 1669 N N . ALA A 1 213 ? -8.156 -9.030 13.821 1.00 98.00 213 ALA A N 1
ATOM 1670 C CA . ALA A 1 213 ? -8.720 -9.980 14.775 1.00 98.00 213 ALA A CA 1
ATOM 1671 C C . ALA A 1 213 ? -10.026 -9.512 15.445 1.00 98.00 213 ALA A C 1
ATOM 1673 O O . ALA A 1 213 ? -10.895 -10.363 15.637 1.00 98.00 213 ALA A O 1
ATOM 1674 N N . PRO A 1 214 ? -10.232 -8.213 15.758 1.00 97.62 214 PRO A N 1
ATOM 1675 C CA . PRO A 1 214 ? -11.511 -7.746 16.293 1.00 97.62 214 PRO A CA 1
ATOM 1676 C C . PRO A 1 214 ? -12.708 -7.998 15.366 1.00 97.62 214 PRO A C 1
ATOM 1678 O O . PRO A 1 214 ? -13.837 -8.050 15.842 1.00 97.62 214 PRO A O 1
ATOM 1681 N N . GLY A 1 215 ? -12.490 -8.127 14.051 1.00 98.00 215 GLY A N 1
ATOM 1682 C CA . GLY A 1 215 ? -13.537 -8.315 13.037 1.00 98.00 215 GLY A CA 1
ATOM 1683 C C . GLY A 1 215 ? -14.392 -7.071 12.769 1.00 98.00 215 GLY A C 1
ATOM 1684 O O . GLY A 1 215 ? -14.875 -6.871 11.651 1.00 98.00 215 GLY A O 1
ATOM 1685 N N . GLU A 1 216 ? -14.527 -6.196 13.759 1.00 98.06 216 GLU A N 1
ATOM 1686 C CA . GLU A 1 216 ? -15.274 -4.953 13.677 1.00 98.06 216 GLU A CA 1
ATOM 1687 C C . GLU A 1 216 ? -14.739 -3.876 14.623 1.00 98.06 216 GLU A C 1
ATOM 1689 O O . GLU A 1 216 ? -14.129 -4.148 15.657 1.00 98.06 216 GLU A O 1
ATOM 1694 N N . TYR A 1 217 ? -15.023 -2.633 14.255 1.00 98.44 217 TYR A N 1
ATOM 1695 C CA . TYR A 1 217 ? -14.809 -1.439 15.056 1.00 98.44 217 TYR A CA 1
ATOM 1696 C C . TYR A 1 217 ? -16.104 -0.636 15.128 1.00 98.44 217 TYR A C 1
ATOM 1698 O O . TYR A 1 217 ? -17.027 -0.845 14.342 1.00 98.44 217 TYR A O 1
ATOM 1706 N N . TRP A 1 218 ? -16.171 0.300 16.067 1.00 97.81 218 TRP A N 1
ATOM 1707 C CA . TRP A 1 218 ? -17.356 1.120 16.285 1.00 97.81 218 TRP A CA 1
ATOM 1708 C C . TRP A 1 218 ? -16.999 2.597 16.198 1.00 97.81 218 TRP A C 1
ATOM 1710 O O . TRP A 1 218 ? -16.038 3.048 16.824 1.00 97.81 218 TRP A O 1
ATOM 1720 N N . ARG A 1 219 ? -17.795 3.338 15.430 1.00 96.25 219 ARG A N 1
ATOM 1721 C CA . ARG A 1 219 ? -17.795 4.800 15.394 1.00 96.25 219 ARG A CA 1
ATOM 1722 C C . ARG A 1 219 ? -19.155 5.265 15.897 1.00 96.25 219 ARG A C 1
ATOM 1724 O O . ARG A 1 219 ? -20.141 5.180 15.166 1.00 96.25 219 ARG A O 1
ATOM 1731 N N . GLU A 1 220 ? -19.212 5.684 17.158 1.00 94.50 220 GLU A N 1
ATOM 1732 C CA . GLU A 1 220 ? -20.469 5.888 17.891 1.00 94.50 220 GLU A CA 1
ATOM 1733 C C . GLU A 1 220 ? -21.392 4.661 17.768 1.00 94.50 220 GLU A C 1
ATOM 1735 O O . GLU A 1 220 ? -21.047 3.569 18.215 1.00 94.50 220 GLU A O 1
ATOM 1740 N N . PHE A 1 221 ? -22.550 4.833 17.133 1.00 95.44 221 PHE A N 1
ATOM 1741 C CA . PHE A 1 221 ? -23.566 3.805 16.927 1.00 95.44 221 PHE A CA 1
ATOM 1742 C C . PHE A 1 221 ? -23.375 3.028 15.616 1.00 95.44 221 PHE A C 1
ATOM 1744 O O . PHE A 1 221 ? -24.140 2.108 15.328 1.00 95.44 221 PHE A O 1
ATOM 1751 N N . TYR A 1 222 ? -22.376 3.393 14.807 1.00 97.56 222 TYR A N 1
ATOM 1752 C CA . TYR A 1 222 ? -22.099 2.753 13.528 1.00 97.56 222 TYR A CA 1
ATOM 1753 C C . TYR A 1 222 ? -21.068 1.637 13.678 1.00 97.56 222 TYR A C 1
ATOM 1755 O O . TYR A 1 222 ? -19.920 1.866 14.060 1.00 97.56 222 TYR A O 1
ATOM 1763 N N . GLN A 1 223 ? -21.477 0.430 13.297 1.00 98.00 223 GLN A N 1
ATOM 1764 C CA . GLN A 1 223 ? -20.595 -0.724 13.180 1.00 98.00 223 GLN A CA 1
ATOM 1765 C C . GLN A 1 223 ? -19.802 -0.660 11.866 1.00 98.00 223 GLN A C 1
ATOM 1767 O O . GLN A 1 223 ? -20.370 -0.500 10.780 1.00 98.00 223 GLN A O 1
ATOM 1772 N N . LEU A 1 224 ? -18.489 -0.836 11.973 1.00 98.50 224 LEU A N 1
ATOM 1773 C CA . LEU A 1 224 ? -17.531 -0.867 10.876 1.00 98.50 224 LEU A CA 1
ATOM 1774 C C . LEU A 1 224 ? -16.921 -2.265 10.778 1.00 98.50 224 LEU A C 1
ATOM 1776 O O . LEU A 1 224 ? -16.157 -2.680 11.643 1.00 98.50 224 LEU A O 1
ATOM 1780 N N . LYS A 1 225 ? -17.242 -2.993 9.713 1.00 98.38 225 LYS A N 1
ATOM 1781 C CA . LYS A 1 225 ? -16.744 -4.347 9.457 1.00 98.38 225 LYS A CA 1
ATOM 1782 C C . LYS A 1 225 ? -15.361 -4.304 8.827 1.00 98.38 225 LYS A C 1
ATOM 1784 O O . LYS A 1 225 ? -15.147 -3.592 7.843 1.00 98.38 225 LYS A O 1
ATOM 1789 N N . VAL A 1 226 ? -14.455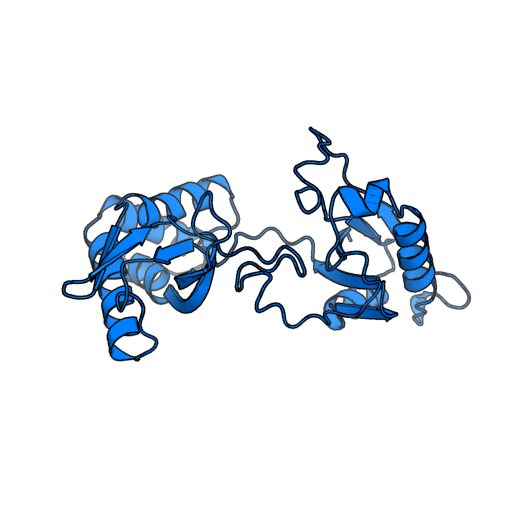 -5.120 9.353 1.00 98.38 226 VAL A N 1
ATOM 1790 C CA . VAL A 1 226 ? -13.090 -5.259 8.844 1.00 98.38 226 VAL A CA 1
ATOM 1791 C C . VAL A 1 226 ? -13.078 -6.109 7.576 1.00 98.38 226 VAL A C 1
ATOM 1793 O O . VAL A 1 226 ? -13.622 -7.210 7.546 1.00 98.38 226 VAL A O 1
ATOM 1796 N N . ASN A 1 227 ? -12.434 -5.602 6.524 1.00 97.12 227 ASN A N 1
ATOM 1797 C CA . ASN A 1 227 ? -12.155 -6.279 5.253 1.00 97.12 227 ASN A CA 1
ATOM 1798 C C . ASN A 1 227 ? -13.388 -6.902 4.566 1.00 97.12 227 ASN A C 1
ATOM 1800 O O . ASN A 1 227 ? -13.273 -7.810 3.741 1.00 97.12 227 ASN A O 1
ATOM 1804 N N . ALA A 1 228 ? -14.586 -6.388 4.864 1.00 96.88 228 ALA A N 1
ATOM 1805 C CA . ALA A 1 228 ? -15.809 -6.746 4.147 1.00 96.88 228 ALA A CA 1
ATOM 1806 C C . ALA A 1 228 ? -15.855 -6.137 2.731 1.00 96.88 228 ALA A C 1
ATOM 1808 O O . ALA A 1 228 ? -16.656 -6.566 1.903 1.00 96.88 228 ALA A O 1
ATOM 1809 N N . ALA A 1 229 ? -14.981 -5.169 2.450 1.00 96.00 229 ALA A N 1
ATOM 1810 C CA . ALA A 1 229 ? -14.721 -4.613 1.132 1.00 96.00 229 ALA A CA 1
ATOM 1811 C C . ALA A 1 229 ? -13.213 -4.612 0.846 1.00 96.00 229 ALA A C 1
ATOM 1813 O O . ALA A 1 229 ? -12.396 -4.697 1.765 1.00 96.00 229 ALA A O 1
ATOM 1814 N N . VAL A 1 230 ? -12.853 -4.511 -0.431 1.00 93.81 230 VAL A N 1
ATOM 1815 C CA . VAL A 1 230 ? -11.472 -4.513 -0.918 1.00 93.81 230 VAL A CA 1
ATOM 1816 C C . VAL A 1 230 ? -11.216 -3.249 -1.729 1.00 93.81 230 VAL A C 1
ATOM 1818 O O . VAL A 1 230 ? -12.037 -2.837 -2.550 1.00 93.81 230 VAL A O 1
ATOM 1821 N N . VAL A 1 231 ? -10.049 -2.650 -1.509 1.00 92.00 231 VAL A N 1
ATOM 1822 C CA . VAL A 1 231 ? -9.523 -1.562 -2.332 1.00 92.00 231 VAL A CA 1
ATOM 1823 C C . VAL A 1 231 ? -8.399 -2.140 -3.180 1.00 92.00 231 VAL A C 1
ATOM 1825 O O . VAL A 1 231 ? -7.351 -2.518 -2.664 1.00 92.00 231 VAL A O 1
ATOM 1828 N N . ASP A 1 232 ? -8.650 -2.284 -4.477 1.00 87.75 232 ASP A N 1
ATOM 1829 C CA . ASP A 1 232 ? -7.668 -2.797 -5.431 1.00 87.75 232 ASP A CA 1
ATOM 1830 C C . ASP A 1 232 ? -7.947 -2.206 -6.813 1.00 87.75 232 ASP A C 1
ATOM 1832 O O . ASP A 1 232 ? -8.929 -2.553 -7.483 1.00 87.75 232 ASP A O 1
ATOM 1836 N N . CYS A 1 233 ? -7.075 -1.307 -7.261 1.00 87.00 233 CYS A N 1
ATOM 1837 C CA . CYS A 1 233 ? -7.173 -0.756 -8.595 1.00 87.00 233 CYS A CA 1
ATOM 1838 C C . CYS A 1 233 ? -6.609 -1.747 -9.614 1.00 87.00 233 CYS A C 1
ATOM 1840 O O . CYS A 1 233 ? -5.407 -1.813 -9.867 1.00 87.00 233 CYS A O 1
ATOM 1842 N N . LYS A 1 234 ? -7.489 -2.470 -10.313 1.00 82.25 234 LYS A N 1
ATOM 1843 C CA . LYS A 1 234 ? -7.071 -3.404 -11.375 1.00 82.25 234 LYS A CA 1
ATOM 1844 C C . LYS A 1 234 ? -6.328 -2.730 -12.531 1.00 82.25 234 LYS A C 1
ATOM 1846 O O . LYS A 1 234 ? -5.655 -3.440 -13.279 1.00 82.25 234 LYS A O 1
ATOM 1851 N N . LEU A 1 235 ? -6.429 -1.409 -12.663 1.00 79.88 235 LEU A N 1
ATOM 1852 C CA . LEU A 1 235 ? -5.766 -0.628 -13.699 1.00 79.88 235 LEU A CA 1
ATOM 1853 C C . LEU A 1 235 ? -4.317 -0.321 -13.305 1.00 79.88 235 LEU A C 1
ATOM 1855 O O . LEU A 1 235 ? -3.401 -0.956 -13.819 1.00 79.88 235 LEU A O 1
ATOM 1859 N N . CYS A 1 236 ? -4.074 0.591 -12.367 1.00 81.69 236 CYS A N 1
ATOM 1860 C CA . CYS A 1 236 ? -2.708 0.970 -11.988 1.00 81.69 236 CYS A CA 1
ATOM 1861 C C . CYS A 1 236 ? -2.047 0.040 -10.955 1.00 81.69 236 CYS A C 1
ATOM 1863 O O . CYS A 1 236 ? -0.857 0.191 -10.703 1.00 81.69 236 CYS A O 1
ATOM 1865 N N . LYS A 1 237 ? -2.784 -0.933 -10.397 1.00 84.25 237 LYS A N 1
ATOM 1866 C CA . LYS A 1 237 ? -2.349 -1.859 -9.326 1.00 84.25 237 LYS A CA 1
ATOM 1867 C C . LYS A 1 237 ? -2.082 -1.199 -7.975 1.00 84.25 237 LYS A C 1
ATOM 1869 O O . LYS A 1 237 ? -1.483 -1.817 -7.100 1.00 84.25 237 LYS A O 1
ATOM 1874 N N . GLU A 1 238 ? -2.549 0.031 -7.813 1.00 84.81 238 GLU A N 1
ATOM 1875 C CA . GLU A 1 238 ? -2.477 0.764 -6.559 1.00 84.81 238 GLU A CA 1
ATOM 1876 C C . GLU A 1 238 ? -3.551 0.275 -5.574 1.00 84.81 238 GLU A C 1
ATOM 1878 O O . GLU A 1 238 ? -4.674 -0.052 -5.971 1.00 84.81 238 GLU A O 1
ATOM 1883 N N . ALA A 1 239 ? -3.210 0.251 -4.286 1.00 87.38 239 ALA A N 1
ATOM 1884 C CA . ALA A 1 239 ? -4.091 -0.222 -3.213 1.00 87.38 239 ALA A CA 1
ATOM 1885 C C . ALA A 1 239 ? -4.834 0.920 -2.494 1.00 87.38 239 ALA A C 1
ATOM 1887 O O . ALA A 1 239 ? -5.478 0.689 -1.474 1.00 87.38 239 ALA A O 1
ATOM 1888 N N . SER A 1 240 ? -4.743 2.148 -3.015 1.00 89.06 240 SER A N 1
ATOM 1889 C CA . SER A 1 240 ? -5.352 3.352 -2.434 1.00 89.06 240 SER A CA 1
ATOM 1890 C C . SER A 1 240 ? -6.715 3.725 -3.020 1.00 89.06 240 SER A C 1
ATOM 1892 O O . SER A 1 240 ? -7.395 4.588 -2.475 1.00 89.06 240 SER A O 1
ATOM 1894 N N . HIS A 1 241 ? -7.136 3.101 -4.125 1.00 89.12 241 HIS A N 1
ATOM 1895 C CA . HIS A 1 241 ? -8.401 3.415 -4.796 1.00 89.12 241 HIS A CA 1
ATOM 1896 C C . HIS A 1 241 ? -8.968 2.223 -5.585 1.00 89.12 241 HIS A C 1
ATOM 1898 O O . HIS A 1 241 ? -8.248 1.288 -5.932 1.00 89.12 241 HIS A O 1
ATOM 1904 N N . CYS A 1 242 ? -10.270 2.252 -5.889 1.00 88.25 242 CYS A N 1
ATOM 1905 C CA . CYS A 1 242 ? -10.905 1.322 -6.834 1.00 88.25 242 CYS A CA 1
ATOM 1906 C C . CYS A 1 242 ? -10.487 1.632 -8.281 1.00 88.25 242 CYS A C 1
ATOM 1908 O O . CYS A 1 242 ? -10.112 2.755 -8.614 1.00 88.25 242 CYS A O 1
ATOM 1910 N N . ALA A 1 243 ? -10.711 0.692 -9.203 1.00 84.38 243 ALA A N 1
ATOM 1911 C CA . ALA A 1 243 ? -10.552 0.958 -10.638 1.00 84.38 243 ALA A CA 1
ATOM 1912 C C . ALA A 1 243 ? -11.429 2.126 -11.141 1.00 84.38 243 ALA A C 1
ATOM 1914 O O . ALA A 1 243 ? -11.056 2.843 -12.071 1.00 84.38 243 ALA A O 1
ATOM 1915 N N . CYS A 1 244 ? -12.582 2.342 -10.503 1.00 84.19 244 CYS A N 1
ATOM 1916 C CA . CYS A 1 244 ? -13.519 3.406 -10.838 1.00 84.19 244 CYS A CA 1
ATOM 1917 C C . CYS A 1 244 ? -12.931 4.821 -10.690 1.00 84.19 244 CYS A C 1
ATOM 1919 O O . CYS A 1 244 ? -13.192 5.675 -11.544 1.00 84.19 244 CYS A O 1
ATOM 1921 N N . ASP A 1 245 ? -12.083 5.012 -9.678 1.00 86.06 245 ASP A N 1
ATOM 1922 C CA . ASP A 1 245 ? -11.395 6.257 -9.320 1.00 86.06 245 ASP A CA 1
ATOM 1923 C C . ASP A 1 245 ? -9.961 6.322 -9.852 1.00 86.06 245 ASP A C 1
ATOM 1925 O O . ASP A 1 245 ? -9.195 7.203 -9.471 1.00 86.06 245 ASP A O 1
ATOM 1929 N N . CYS A 1 246 ? -9.566 5.394 -10.728 1.00 85.12 246 CYS A N 1
ATOM 1930 C CA . CYS A 1 246 ? -8.208 5.392 -11.250 1.00 85.12 246 CYS A CA 1
ATOM 1931 C C . CYS A 1 246 ? -7.920 6.677 -12.044 1.00 85.12 246 CYS A C 1
ATOM 1933 O O . CYS A 1 246 ? -8.672 6.982 -12.976 1.00 85.12 246 CYS A O 1
ATOM 1935 N N . PRO A 1 247 ? -6.820 7.396 -11.739 1.00 78.38 247 PRO A N 1
ATOM 1936 C CA . PRO A 1 247 ? -6.455 8.623 -12.444 1.00 78.38 247 PRO A CA 1
ATOM 1937 C C . PRO A 1 247 ? -5.886 8.363 -13.848 1.00 78.38 247 PRO A C 1
ATOM 1939 O O . PRO A 1 247 ? -5.671 9.304 -14.609 1.00 78.38 247 PRO A O 1
ATOM 1942 N N . LEU A 1 248 ? -5.611 7.104 -14.206 1.00 75.31 248 LEU A N 1
ATOM 1943 C CA . LEU A 1 248 ? -5.099 6.760 -15.529 1.00 75.31 248 LEU A CA 1
ATOM 1944 C C . LEU A 1 248 ? -6.181 6.900 -16.608 1.00 75.31 248 LEU A C 1
ATOM 1946 O O . LEU A 1 248 ? -7.360 6.620 -16.386 1.00 75.31 248 LEU A O 1
ATOM 1950 N N . ALA A 1 249 ? -5.758 7.341 -17.793 1.00 62.94 249 ALA A N 1
ATOM 1951 C CA . ALA A 1 249 ? -6.648 7.683 -18.894 1.00 62.94 249 ALA A CA 1
ATOM 1952 C C . ALA A 1 249 ? -7.481 6.479 -19.373 1.00 62.94 249 ALA A C 1
ATOM 1954 O O . ALA A 1 249 ? -6.940 5.463 -19.797 1.00 62.94 249 ALA A O 1
ATOM 1955 N N . LYS A 1 250 ? -8.809 6.637 -19.394 1.00 67.31 250 LYS A N 1
ATOM 1956 C CA . LYS A 1 250 ? -9.785 5.648 -19.890 1.00 67.31 250 LYS A CA 1
ATOM 1957 C C . LYS A 1 250 ? -9.970 5.758 -21.415 1.00 67.31 250 LYS A C 1
ATOM 1959 O O . LYS A 1 250 ? -11.086 5.940 -21.899 1.00 67.31 250 LYS A O 1
ATOM 1964 N N . ALA A 1 251 ? -8.873 5.760 -22.175 1.00 63.12 251 ALA A N 1
ATOM 1965 C CA . ALA A 1 251 ? -8.912 5.984 -23.623 1.00 63.12 251 ALA A CA 1
ATOM 1966 C C . ALA A 1 251 ? -9.481 4.774 -24.389 1.00 63.12 251 ALA A C 1
ATOM 1968 O O . ALA A 1 251 ? -9.222 3.619 -24.049 1.00 63.12 251 ALA A O 1
ATOM 1969 N N . ALA A 1 252 ? -10.232 5.032 -25.465 1.00 60.69 252 ALA A N 1
ATOM 1970 C CA . ALA A 1 252 ? -10.724 3.976 -26.348 1.00 60.69 252 ALA A CA 1
ATOM 1971 C C . ALA A 1 252 ? -9.552 3.210 -26.993 1.00 60.69 252 ALA A C 1
ATOM 1973 O O . ALA A 1 252 ? -8.608 3.817 -27.496 1.00 60.69 252 ALA A O 1
ATOM 1974 N N . GLY A 1 253 ? -9.616 1.875 -26.987 1.00 58.94 253 GLY A N 1
ATOM 1975 C CA . GLY A 1 253 ? -8.551 1.009 -27.513 1.00 58.94 253 GLY A CA 1
ATOM 1976 C C . GLY A 1 253 ? -7.450 0.657 -26.506 1.00 58.94 253 GLY A C 1
ATOM 1977 O O . GLY A 1 253 ? -6.557 -0.127 -26.840 1.00 58.94 253 GLY A O 1
ATOM 1978 N N . TRP A 1 254 ? -7.519 1.168 -25.273 1.00 63.81 254 TRP A N 1
ATOM 1979 C CA . TRP A 1 254 ? -6.661 0.699 -24.190 1.00 63.81 254 TRP A CA 1
ATOM 1980 C C . TRP A 1 254 ? -6.958 -0.783 -23.910 1.00 63.81 254 TRP A C 1
ATOM 1982 O O . TRP A 1 254 ? -8.107 -1.184 -23.733 1.00 63.81 254 TRP A O 1
ATOM 1992 N N . GLN A 1 255 ? -5.922 -1.628 -23.946 1.00 56.72 255 GLN A N 1
ATOM 1993 C CA . GLN A 1 255 ? -6.043 -3.085 -23.755 1.00 56.72 255 GLN A CA 1
ATOM 1994 C C . GLN A 1 255 ? -6.202 -3.485 -22.277 1.00 56.72 255 GLN A C 1
ATOM 1996 O O . GLN A 1 255 ? -6.164 -4.677 -21.949 1.00 56.72 255 GLN A O 1
ATOM 2001 N N . GLY A 1 256 ? -6.367 -2.484 -21.412 1.00 52.09 256 GLY A N 1
ATOM 2002 C CA . GLY A 1 256 ? -6.525 -2.599 -19.979 1.00 52.09 256 GLY A CA 1
ATOM 2003 C C . GLY A 1 256 ? -7.790 -1.933 -19.487 1.00 52.09 256 GLY A C 1
ATOM 2004 O O . GLY A 1 256 ? -7.973 -0.745 -19.814 1.00 52.09 256 GLY A O 1
#

Secondary structure (DSSP, 8-state):
-EEEEEETT-SHHHHHH-THHHHHHHHHHTT---GGGTTSPP-EEEEPPPPSS--TT-TTPSP-EEEEEE-TTTHHHHHHHHHH-EEEEETTEEEEEEE------SEEEEEEESTTS---SHHHHHHHHHHHHHHHHT-HHHHHHHHHHHHHHH---S-HHHHHHHHHHT-EEEEEEEEETTS--EEEEEEEE---S-S-HHHHHHHHHHHHTT-EEEETTEEEEETSEE---TTT--SSS-GGG--S---TT---

Mean predicted aligned error: 5.66 Å

Radius of gyration: 21.37 Å; Cα contacts (8 Å, |Δi|>4): 452; chains: 1; bounding box: 54×36×56 Å

Sequence (256 aa):
RVLYIVFHGGGMRLFKRAPEKLIEVKDLLETFRFECHGDGKPSLDIVAPIAKNPSDRKRFGQPWTLFLILGKEEDALRKYLLWQQVFSIHPTLSFSVHAAIPGQPWTVMVLTGASGAVDESDDAVKQVLTAIKKALWGNIDFCVFAAKLVAKHWGASGNMAELAKLATDSLDLTCVRAELSGSEKLVPAYLIYAKPPTTDRAEYQDWVAYFTAPGEYWREFYQLKVNAAVVDCKLCKEASHCACDCPLAKAAGWQG